Protein AF-A0A1I5HCE2-F1 (afdb_monomer_lite)

pLDDT: mean 78.51, std 24.97, range [27.16, 98.44]

Organism: NCBI:txid1861

Sequence (346 aa):
MGDARHDAARPGGAGPGTAPAAAGDGTPAAAAPGSGRPGAGRHRRRRSHRRLLLPLLTVLLVGGALSFLAAGDRWPFAGEPPSQPSASPRAAPTTPGSPVLAPQPATGTPDERLAATTTAVADALAGDPGGLGPAGEDLLAGLRRVQAAEGPARQLAAVVVGDSVTTAVDAGGLDEQAGRQVLDTLAAVARPERLIDLVAMVEAGPPAIGPAGAELFGELLALDHEVPAGETAVRAGELLREVSTAAAEGRVSEAFRAVAAPTLERLADPAVHEDLQELLAAAEADPGRIGPAAPQVLASLRAAAEQPVWPQGNTARDLLALLRQDGQVTTAFREEAVPVVEALVR

Foldseek 3Di:
DDDDDDDDDDDDDDDDDDDDDDDDDDDDDDDDDDDDDDDDDDDDDDDDDDDDDDDDDDDDDDDDDDDPDDDDDDDDPDDDDDDDDDDDDDDDDDDPPDPLFDDDDPDDALLVLLVNLLVRLVVSCVVPVPSFAQCSVVLSVLSVVLNVDDQLVSLLSLLLSLLVLVVCVVVVRGDPNSSVSSNVSSLSRNADPALVSLLVNLVSPQVSQAQCSVVLNVLSVCLQAPDWLQCQLVSLVVSLVVQVVCCVVRRGPPSSNSRVNVRSVLSNDCVLLVLLVVLLVVCVVCVVQFAQQSVVLNVLSVCLNTGRLNVNLVSLVVNLVQLPDPRSTDPVSSVSVNVSSVSSND

Radius of gyration: 33.51 Å; chains: 1; bounding box: 62×93×111 Å

Structure (mmCIF, N/CA/C/O backbone):
data_AF-A0A1I5HCE2-F1
#
_entry.id   AF-A0A1I5HCE2-F1
#
loop_
_atom_site.group_PDB
_atom_site.id
_atom_site.type_symbol
_atom_site.label_atom_id
_atom_site.label_alt_id
_atom_site.label_comp_id
_atom_site.label_asym_id
_atom_site.label_entity_id
_atom_site.label_seq_id
_atom_site.pdbx_PDB_ins_code
_atom_site.Cartn_x
_atom_site.Cartn_y
_atom_site.Cartn_z
_atom_site.occupancy
_atom_site.B_iso_or_equiv
_atom_site.auth_seq_id
_atom_site.auth_comp_id
_atom_site.auth_asym_id
_atom_site.auth_atom_id
_atom_site.pdbx_PDB_model_num
ATOM 1 N N . MET A 1 1 ? 22.188 -48.162 -42.930 1.00 41.53 1 MET A N 1
ATOM 2 C CA . MET A 1 1 ? 22.435 -48.806 -44.237 1.00 41.53 1 MET A CA 1
ATOM 3 C C . MET A 1 1 ? 21.765 -47.924 -45.278 1.00 41.53 1 MET A C 1
ATOM 5 O O . MET A 1 1 ? 20.549 -47.817 -45.243 1.00 41.53 1 MET A O 1
ATOM 9 N N . GLY A 1 2 ? 22.543 -47.188 -46.071 1.00 34.19 2 GLY A N 1
ATOM 10 C CA . GLY A 1 2 ? 22.017 -46.176 -46.993 1.00 34.19 2 GLY A CA 1
ATOM 11 C C . GLY A 1 2 ? 23.039 -45.081 -47.281 1.00 34.19 2 GLY A C 1
ATOM 12 O O . GLY A 1 2 ? 22.852 -43.947 -46.861 1.00 34.19 2 GLY A O 1
ATOM 13 N N . ASP A 1 3 ? 24.132 -45.461 -47.943 1.00 43.56 3 ASP A N 1
ATOM 14 C CA . ASP A 1 3 ? 24.993 -44.548 -48.697 1.00 43.56 3 ASP A CA 1
ATOM 15 C C . ASP A 1 3 ? 24.275 -44.142 -49.990 1.00 43.56 3 ASP A C 1
ATOM 17 O O . ASP A 1 3 ? 23.779 -45.013 -50.702 1.00 43.56 3 ASP A O 1
ATOM 21 N N . ALA A 1 4 ? 24.300 -42.854 -50.334 1.00 48.28 4 ALA A N 1
ATOM 22 C CA . ALA A 1 4 ? 24.321 -42.400 -51.725 1.00 48.28 4 ALA A CA 1
ATOM 23 C C . ALA A 1 4 ? 24.776 -40.935 -51.797 1.00 48.28 4 ALA A C 1
ATOM 25 O O . ALA A 1 4 ? 24.021 -40.001 -51.535 1.00 48.28 4 ALA A O 1
ATOM 26 N N . ARG A 1 5 ? 26.044 -40.761 -52.172 1.00 50.66 5 ARG A N 1
ATOM 27 C CA . ARG A 1 5 ? 26.625 -39.523 -52.700 1.00 50.66 5 ARG A CA 1
ATOM 28 C C . ARG A 1 5 ? 26.157 -39.324 -54.144 1.00 50.66 5 ARG A C 1
ATOM 30 O O . ARG A 1 5 ? 26.202 -40.290 -54.899 1.00 50.66 5 ARG A O 1
ATOM 37 N N . HIS A 1 6 ? 25.889 -38.088 -54.564 1.00 49.00 6 HIS A N 1
ATOM 38 C CA . HIS A 1 6 ? 26.205 -37.661 -55.930 1.00 49.00 6 HIS A CA 1
ATOM 39 C C . HIS A 1 6 ? 26.503 -36.158 -56.024 1.00 49.00 6 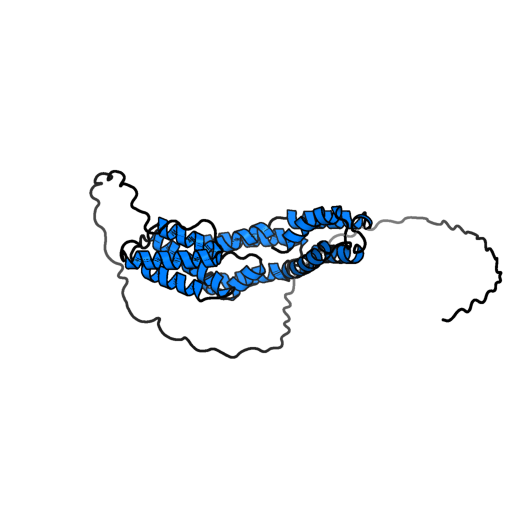HIS A C 1
ATOM 41 O O . HIS A 1 6 ? 25.759 -35.319 -55.525 1.00 49.00 6 HIS A O 1
ATOM 47 N N . ASP A 1 7 ? 27.649 -35.901 -56.653 1.00 46.62 7 ASP A N 1
ATOM 48 C CA . ASP A 1 7 ? 28.277 -34.639 -57.039 1.00 46.62 7 ASP A CA 1
ATOM 49 C C . ASP A 1 7 ? 27.605 -33.951 -58.239 1.00 46.62 7 ASP A C 1
ATOM 51 O O . ASP A 1 7 ? 26.997 -34.621 -59.074 1.00 46.62 7 ASP A O 1
ATOM 55 N N . ALA A 1 8 ? 27.872 -32.637 -58.353 1.00 39.97 8 ALA A N 1
ATOM 56 C CA . ALA A 1 8 ? 28.245 -31.844 -59.552 1.00 39.97 8 ALA A CA 1
ATOM 57 C C . ALA A 1 8 ? 27.547 -30.460 -59.522 1.00 39.97 8 ALA A C 1
ATOM 59 O O . ALA A 1 8 ? 26.326 -30.379 -59.538 1.00 39.97 8 ALA A O 1
ATOM 60 N N . ALA A 1 9 ? 28.250 -29.337 -59.292 1.00 40.81 9 ALA A N 1
ATOM 61 C CA . ALA A 1 9 ? 28.985 -28.514 -60.280 1.00 40.81 9 ALA A CA 1
ATOM 62 C C . ALA A 1 9 ? 28.092 -28.108 -61.483 1.00 40.81 9 ALA A C 1
ATOM 64 O O . ALA A 1 9 ? 27.574 -28.981 -62.162 1.00 40.81 9 ALA A O 1
ATOM 65 N N . ARG A 1 10 ? 27.896 -26.839 -61.890 1.00 40.72 10 ARG A N 1
ATOM 66 C CA . ARG A 1 10 ? 28.833 -25.712 -62.133 1.00 40.72 10 ARG A CA 1
ATOM 67 C C . ARG A 1 10 ? 27.993 -24.469 -62.636 1.00 40.72 10 ARG A C 1
ATOM 69 O O . ARG A 1 10 ? 26.787 -24.494 -62.444 1.00 40.72 10 ARG A O 1
ATOM 76 N N . PRO A 1 11 ? 28.533 -23.399 -63.275 1.00 52.72 11 PRO A N 1
ATOM 77 C CA . PRO A 1 11 ? 28.749 -22.049 -62.719 1.00 52.72 11 PRO A CA 1
ATOM 78 C C . PRO A 1 11 ? 28.030 -20.877 -63.458 1.00 52.72 11 PRO A C 1
ATOM 80 O O . PRO A 1 11 ? 27.455 -21.059 -64.524 1.00 52.72 11 PRO A O 1
ATOM 83 N N . GLY A 1 12 ? 28.258 -19.641 -62.985 1.00 35.62 12 GLY A N 1
ATOM 84 C CA . GLY A 1 12 ? 28.539 -18.491 -63.868 1.00 35.62 12 GLY A CA 1
ATOM 85 C C . GLY A 1 12 ? 27.489 -17.374 -63.938 1.00 35.62 12 GLY A C 1
ATOM 86 O O . GLY A 1 12 ? 26.340 -17.610 -64.284 1.00 35.62 12 GLY A O 1
ATOM 87 N N . GLY A 1 13 ? 27.926 -16.131 -63.695 1.00 37.47 13 GLY A N 1
ATOM 88 C CA . GLY A 1 13 ? 27.146 -14.925 -63.993 1.00 37.47 13 GLY A CA 1
ATOM 89 C C . GLY A 1 13 ? 27.716 -13.654 -63.364 1.00 37.47 13 GLY A C 1
ATOM 90 O O . GLY A 1 13 ? 27.223 -13.201 -62.339 1.00 37.47 13 GLY A O 1
ATOM 91 N N . ALA A 1 14 ? 28.768 -13.098 -63.966 1.00 41.38 14 ALA A N 1
ATOM 92 C CA . ALA A 1 14 ? 29.298 -11.770 -63.663 1.00 41.38 14 ALA A CA 1
ATOM 93 C C . ALA A 1 14 ? 28.494 -10.675 -64.392 1.00 41.38 14 ALA A C 1
ATOM 95 O O . ALA A 1 14 ? 28.033 -10.897 -65.509 1.00 41.38 14 ALA A O 1
ATOM 96 N N . GLY A 1 15 ? 28.409 -9.478 -63.805 1.00 34.47 15 GLY A N 1
ATOM 97 C CA . GLY A 1 15 ? 27.917 -8.275 -64.484 1.00 34.47 15 GLY A CA 1
ATOM 98 C C . GLY A 1 15 ? 27.927 -7.026 -63.587 1.00 34.47 15 GLY A C 1
ATOM 99 O O . GLY A 1 15 ? 27.133 -6.976 -62.652 1.00 34.47 15 GLY A O 1
ATOM 100 N N . PRO A 1 16 ? 28.806 -6.033 -63.836 1.00 55.06 16 PRO A N 1
ATOM 101 C CA . PRO A 1 16 ? 28.908 -4.780 -63.084 1.00 55.06 16 PRO A CA 1
ATOM 102 C C . PRO A 1 16 ? 28.057 -3.657 -63.709 1.00 55.06 16 PRO A C 1
ATOM 104 O O . PRO A 1 16 ? 27.794 -3.669 -64.910 1.00 55.06 16 PRO A O 1
ATOM 107 N N . GLY A 1 17 ? 27.684 -2.648 -62.916 1.00 41.66 17 GLY A N 1
ATOM 108 C CA . GLY A 1 17 ? 26.968 -1.462 -63.398 1.00 41.66 17 GLY A CA 1
ATOM 109 C C . GLY A 1 17 ? 27.267 -0.222 -62.556 1.00 41.66 17 GLY A C 1
ATOM 110 O O . GLY A 1 17 ? 26.788 -0.087 -61.437 1.00 41.66 17 GLY A O 1
ATOM 111 N N . THR A 1 18 ? 28.098 0.651 -63.112 1.00 44.03 18 THR A N 1
ATOM 112 C CA . THR A 1 18 ? 28.518 1.976 -62.635 1.00 44.03 18 THR A CA 1
ATOM 113 C C . THR A 1 18 ? 27.426 3.055 -62.753 1.00 44.03 18 THR A C 1
ATOM 115 O O . THR A 1 18 ? 26.537 2.953 -63.593 1.00 44.03 18 THR A O 1
ATOM 118 N N . ALA A 1 19 ? 27.560 4.102 -61.924 1.00 42.88 19 ALA A N 1
ATOM 119 C CA . ALA A 1 19 ? 26.741 5.323 -61.789 1.00 42.88 19 ALA A CA 1
ATOM 120 C C . ALA A 1 19 ? 26.649 6.213 -63.062 1.00 42.88 19 ALA A C 1
ATOM 122 O O . ALA A 1 19 ? 27.329 5.910 -64.047 1.00 42.88 19 ALA A O 1
ATOM 123 N N . PRO A 1 20 ? 25.865 7.326 -63.071 1.00 53.81 20 PRO A N 1
ATOM 124 C CA . PRO A 1 20 ? 26.379 8.610 -62.550 1.00 53.81 20 PRO A CA 1
ATOM 125 C C . PRO A 1 20 ? 25.337 9.602 -61.956 1.00 53.81 20 PRO A C 1
ATOM 127 O O . PRO A 1 20 ? 24.138 9.351 -61.899 1.00 53.81 20 PRO A O 1
ATOM 130 N N . ALA A 1 21 ? 25.879 10.737 -61.500 1.00 42.84 21 ALA A N 1
ATOM 131 C CA . ALA A 1 21 ? 25.314 11.853 -60.739 1.00 42.84 21 ALA A CA 1
ATOM 132 C C . ALA A 1 21 ? 24.556 12.944 -61.538 1.00 42.84 21 ALA A C 1
ATOM 134 O O . ALA A 1 21 ? 24.787 13.113 -62.731 1.00 42.84 21 ALA A O 1
ATOM 135 N N . ALA A 1 22 ? 23.767 13.757 -60.815 1.00 43.41 22 ALA A N 1
ATOM 136 C CA . ALA A 1 22 ? 23.501 15.200 -61.020 1.00 43.41 22 ALA A CA 1
ATOM 137 C C . ALA A 1 22 ? 22.815 15.720 -59.726 1.00 43.41 22 ALA A C 1
ATOM 139 O O . ALA A 1 22 ? 21.839 15.116 -59.298 1.00 43.41 22 ALA A O 1
ATOM 140 N N . ALA A 1 23 ? 23.346 16.635 -58.903 1.00 39.09 23 ALA A N 1
ATOM 141 C CA . ALA A 1 23 ? 23.728 18.042 -59.104 1.00 39.09 23 ALA A CA 1
ATOM 142 C C . ALA A 1 23 ? 22.551 18.941 -59.537 1.00 39.09 23 ALA A C 1
ATOM 144 O O . ALA A 1 23 ? 22.075 18.838 -60.664 1.00 39.09 23 ALA A O 1
ATOM 145 N N . GLY A 1 24 ? 22.122 19.838 -58.639 1.00 36.50 24 GLY A N 1
ATOM 146 C CA . GLY A 1 24 ? 21.090 20.847 -58.889 1.00 36.50 24 GLY A CA 1
ATOM 147 C C . GLY A 1 24 ? 20.813 21.733 -57.670 1.00 36.50 24 GLY A C 1
ATOM 148 O O . GLY A 1 24 ? 19.793 21.565 -57.010 1.00 36.50 24 GLY A O 1
ATOM 149 N N . ASP A 1 25 ? 21.738 22.652 -57.383 1.00 45.59 25 ASP A N 1
ATOM 150 C CA . ASP A 1 25 ? 21.538 23.824 -56.519 1.00 45.59 25 ASP A CA 1
ATOM 151 C C . ASP A 1 25 ? 20.488 24.784 -57.104 1.00 45.59 25 ASP A C 1
ATOM 153 O O . ASP A 1 25 ? 20.374 24.915 -58.325 1.00 45.59 25 ASP A O 1
ATOM 157 N N . GLY A 1 26 ? 19.790 25.537 -56.243 1.00 36.78 26 GLY A N 1
ATOM 158 C CA . GLY A 1 26 ? 19.004 26.689 -56.695 1.00 36.78 26 GLY A CA 1
ATOM 159 C C . GLY A 1 26 ? 18.026 27.298 -55.688 1.00 36.78 26 GLY A C 1
ATOM 160 O O . GLY A 1 26 ? 16.824 27.301 -55.934 1.00 36.78 26 GLY A O 1
ATOM 161 N N . THR A 1 27 ? 18.518 27.877 -54.591 1.00 43.44 27 THR A N 1
ATOM 162 C CA . THR A 1 27 ? 17.830 28.982 -53.883 1.00 43.44 27 THR A CA 1
ATOM 163 C C . THR A 1 27 ? 17.971 30.264 -54.723 1.00 43.44 27 THR A C 1
ATOM 165 O O . THR A 1 27 ? 19.012 30.428 -55.366 1.00 43.44 27 THR A O 1
ATOM 168 N N . PRO A 1 28 ? 17.003 31.211 -54.720 1.00 53.25 28 PRO A N 1
ATOM 169 C CA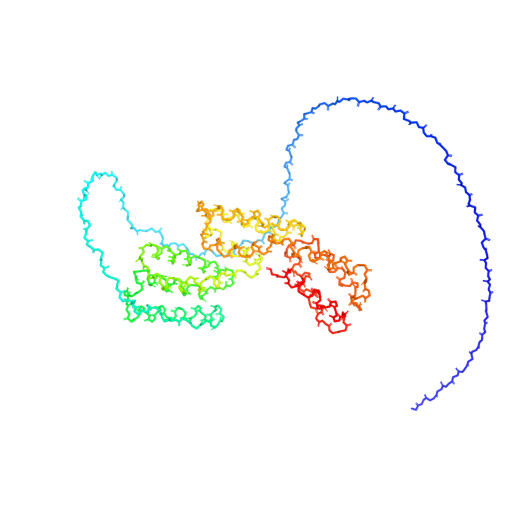 . PRO A 1 28 ? 17.117 32.312 -53.750 1.00 53.25 28 PRO A CA 1
ATOM 170 C C . PRO A 1 28 ? 15.802 33.016 -53.310 1.00 53.25 28 PRO A C 1
ATOM 172 O O . PRO A 1 28 ? 14.758 32.924 -53.945 1.00 53.25 28 PRO A O 1
ATOM 175 N N . ALA A 1 29 ? 15.978 33.836 -52.262 1.00 36.59 29 ALA A N 1
ATOM 176 C CA . ALA A 1 29 ? 15.360 35.149 -51.994 1.00 36.59 29 ALA A CA 1
ATOM 177 C C . ALA A 1 29 ? 13.959 35.269 -51.337 1.00 36.59 29 ALA A C 1
ATOM 179 O O . ALA A 1 29 ? 12.922 35.328 -51.984 1.00 36.59 29 ALA A O 1
ATOM 180 N N . ALA A 1 30 ? 14.001 35.438 -50.009 1.00 42.78 30 ALA A N 1
ATOM 181 C CA . ALA A 1 30 ? 13.528 36.594 -49.227 1.00 42.78 30 ALA A CA 1
ATOM 182 C C . ALA A 1 30 ? 12.327 37.447 -49.708 1.00 42.78 30 ALA A C 1
ATOM 184 O O . ALA A 1 30 ? 12.435 38.199 -50.672 1.00 42.78 30 ALA A O 1
ATOM 185 N N . ALA A 1 31 ? 11.288 37.508 -48.860 1.00 36.06 31 ALA A N 1
ATOM 186 C CA . ALA A 1 31 ? 10.536 38.731 -48.547 1.00 36.06 31 ALA A CA 1
ATOM 187 C C . ALA A 1 31 ? 9.782 38.586 -47.203 1.00 36.06 31 ALA A C 1
ATOM 189 O O . ALA A 1 31 ? 8.899 37.747 -47.054 1.00 36.06 31 ALA A O 1
ATOM 190 N N . ALA A 1 32 ? 10.129 39.425 -46.229 1.00 43.03 32 ALA A N 1
ATOM 191 C CA . ALA A 1 32 ? 9.254 39.867 -45.131 1.00 43.03 32 ALA A CA 1
ATOM 192 C C . ALA A 1 32 ? 8.820 41.323 -45.453 1.00 43.03 32 ALA A C 1
ATOM 194 O O . ALA A 1 32 ? 9.362 41.865 -46.422 1.00 43.03 32 ALA A O 1
ATOM 195 N N . PRO A 1 33 ? 7.966 42.041 -44.684 1.00 51.12 33 PRO A N 1
ATOM 196 C CA . PRO A 1 33 ? 7.237 41.700 -43.453 1.00 51.12 33 PRO A CA 1
ATOM 197 C C . PRO A 1 33 ? 5.743 42.133 -43.475 1.00 51.12 33 PRO A C 1
ATOM 199 O O . PRO A 1 33 ? 5.289 42.832 -44.376 1.00 51.12 33 PRO A O 1
ATOM 202 N N . GLY A 1 34 ? 4.964 41.778 -42.445 1.00 34.09 34 GLY A N 1
ATOM 203 C CA . GLY A 1 34 ? 3.576 42.240 -42.308 1.00 34.09 34 GLY A CA 1
ATOM 204 C C . GLY A 1 34 ? 3.069 42.215 -40.869 1.00 34.09 34 GLY A C 1
ATOM 205 O O . GLY A 1 34 ? 2.654 41.183 -40.359 1.00 34.09 34 GLY A O 1
ATOM 206 N N . SER A 1 35 ? 3.107 43.379 -40.226 1.00 39.75 35 SER A N 1
ATOM 207 C CA . SER A 1 35 ? 2.500 43.701 -38.934 1.00 39.75 35 SER A CA 1
ATOM 208 C C . SER A 1 35 ? 0.965 43.643 -38.968 1.00 39.75 35 SER A C 1
ATOM 210 O O . SER A 1 35 ? 0.357 44.239 -39.855 1.00 39.75 35 SER A O 1
ATOM 212 N N . GLY A 1 36 ? 0.332 43.054 -37.947 1.00 33.34 36 GLY A N 1
ATOM 213 C CA . GLY A 1 36 ? -1.119 43.111 -37.740 1.00 33.34 36 GLY A CA 1
ATOM 214 C C . GLY A 1 36 ? -1.496 42.827 -36.285 1.00 33.34 36 GLY A C 1
ATOM 215 O O . GLY A 1 36 ? -1.154 41.788 -35.740 1.00 33.34 36 GLY A O 1
ATOM 216 N N . ARG A 1 37 ? -2.137 43.807 -35.652 1.00 37.56 37 ARG A N 1
ATOM 217 C CA . ARG A 1 37 ? -2.393 43.973 -34.209 1.00 37.56 37 ARG A CA 1
ATOM 218 C C . ARG A 1 37 ? -3.757 43.334 -33.798 1.00 37.56 37 ARG A C 1
ATOM 220 O O . ARG A 1 37 ? -4.318 42.591 -34.594 1.00 37.56 37 ARG A O 1
ATOM 227 N N . PRO A 1 38 ? -4.291 43.546 -32.574 1.00 51.38 38 PRO A N 1
ATOM 228 C CA . PRO A 1 38 ? -4.849 42.514 -31.697 1.00 51.38 38 PRO A CA 1
ATOM 229 C C . PRO A 1 38 ? -6.384 42.368 -31.774 1.00 51.38 38 PRO A C 1
ATOM 231 O O . PRO A 1 38 ? -7.097 43.295 -32.151 1.00 51.38 38 PRO A O 1
ATOM 234 N N . GLY A 1 39 ? -6.912 41.224 -31.329 1.00 35.59 39 GLY A N 1
ATOM 235 C CA . GLY A 1 39 ? -8.353 40.965 -31.280 1.00 35.59 39 GLY A CA 1
ATOM 236 C C . GLY A 1 39 ? -8.780 40.314 -29.971 1.00 35.59 39 GLY A C 1
ATOM 237 O O . GLY A 1 39 ? -8.484 39.153 -29.714 1.00 35.59 39 GLY A O 1
ATOM 238 N N . ALA A 1 40 ? -9.479 41.088 -29.147 1.00 37.03 40 ALA A N 1
ATOM 239 C CA . ALA A 1 40 ? -10.144 40.650 -27.933 1.00 37.03 40 ALA A CA 1
ATOM 240 C C . ALA A 1 40 ? -11.375 39.773 -28.229 1.00 37.03 40 ALA A C 1
ATOM 242 O O . ALA A 1 40 ? -12.062 39.989 -29.225 1.00 37.03 40 ALA A O 1
ATOM 243 N N . GLY A 1 41 ? -11.754 38.916 -27.274 1.00 32.44 41 GLY A N 1
ATOM 244 C CA . GLY A 1 41 ? -13.174 38.702 -26.986 1.00 32.44 41 GLY A CA 1
ATOM 245 C C . GLY A 1 41 ? -13.684 37.265 -26.871 1.00 32.44 41 GLY A C 1
ATOM 246 O O . GLY A 1 41 ? -13.931 36.601 -27.865 1.00 32.44 41 GLY A O 1
ATOM 247 N N . ARG A 1 42 ? -14.080 36.948 -25.629 1.00 34.59 42 ARG A N 1
ATOM 248 C CA . ARG A 1 42 ? -15.375 36.351 -25.237 1.00 34.59 42 ARG A CA 1
ATOM 249 C C . ARG A 1 42 ? -15.622 34.846 -25.453 1.00 34.59 42 ARG A C 1
ATOM 251 O O . ARG A 1 42 ? -15.913 34.391 -26.543 1.00 34.59 42 ARG A O 1
ATOM 258 N N . HIS A 1 43 ? -15.774 34.195 -24.293 1.00 35.91 43 HIS A N 1
ATOM 259 C CA . HIS A 1 43 ? -16.942 33.422 -23.835 1.00 35.91 43 HIS A CA 1
ATOM 260 C C . HIS A 1 43 ? -17.508 32.245 -24.650 1.00 35.91 43 HIS A C 1
ATOM 262 O O . HIS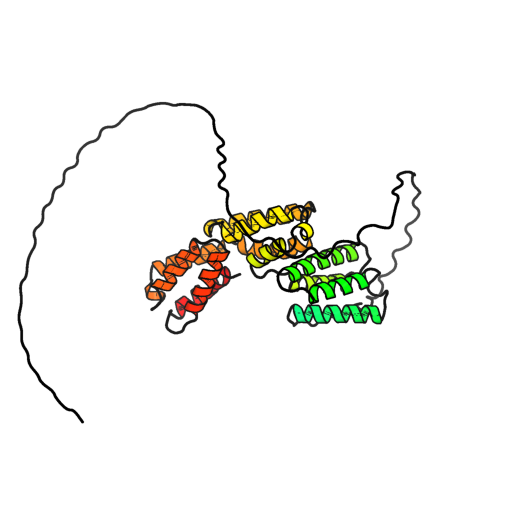 A 1 43 ? -17.797 32.347 -25.834 1.00 35.91 43 HIS A O 1
ATOM 268 N N . ARG A 1 44 ? -17.972 31.264 -23.847 1.00 35.44 44 ARG A N 1
ATOM 269 C CA . ARG A 1 44 ? -18.850 30.107 -24.133 1.00 35.44 44 ARG A CA 1
ATOM 270 C C . ARG A 1 44 ? -18.080 28.897 -24.684 1.00 35.44 44 ARG A C 1
ATOM 272 O O . ARG A 1 44 ? -17.281 29.034 -25.582 1.00 35.44 44 ARG A O 1
ATOM 279 N N . ARG A 1 45 ? -18.309 27.666 -24.225 1.00 38.78 45 ARG A N 1
ATOM 280 C CA . ARG A 1 45 ? -19.534 27.088 -23.658 1.00 38.78 45 ARG A CA 1
ATOM 281 C C . ARG A 1 45 ? -19.190 25.736 -23.028 1.00 38.78 45 ARG A C 1
ATOM 283 O O . ARG A 1 45 ? -18.510 24.931 -23.652 1.00 38.78 45 ARG A O 1
ATOM 290 N N . ARG A 1 46 ? -19.787 25.463 -21.864 1.00 42.56 46 ARG A N 1
ATOM 291 C CA . ARG A 1 46 ? -20.146 24.108 -21.427 1.00 42.56 46 ARG A CA 1
ATOM 292 C C . ARG A 1 46 ? -20.723 23.315 -22.604 1.00 42.56 46 ARG A C 1
ATOM 294 O O . ARG A 1 46 ? -21.689 23.778 -23.219 1.00 42.56 46 ARG A O 1
ATOM 301 N N . ARG A 1 47 ? -20.217 22.105 -22.828 1.00 39.28 47 ARG A N 1
ATOM 302 C CA . ARG A 1 47 ? -20.972 21.007 -23.442 1.00 39.28 47 ARG A CA 1
ATOM 303 C C . ARG A 1 47 ? -20.617 19.687 -22.769 1.00 39.28 47 ARG A C 1
ATOM 305 O O . ARG A 1 47 ? -19.670 19.009 -23.127 1.00 39.28 47 ARG A O 1
ATOM 312 N N . SER A 1 48 ? -21.456 19.361 -21.798 1.00 43.38 48 SER A N 1
ATOM 313 C CA . SER A 1 48 ? -21.815 18.013 -21.381 1.00 43.38 48 SER A CA 1
ATOM 314 C C . SER A 1 48 ? -22.453 17.233 -22.538 1.00 43.38 48 SER A C 1
ATOM 316 O O . SER A 1 48 ? -23.442 17.713 -23.088 1.00 43.38 48 SER A O 1
ATOM 318 N N . HIS A 1 49 ? -21.956 16.033 -22.836 1.00 33.06 49 HIS A N 1
ATOM 319 C CA . HIS A 1 49 ? -22.680 14.913 -23.462 1.00 33.06 49 HIS A CA 1
ATOM 320 C C . HIS A 1 49 ? -21.891 13.644 -23.088 1.00 33.06 49 HIS A C 1
ATOM 322 O O . HIS A 1 49 ? -20.811 13.435 -23.616 1.00 33.06 49 HIS A O 1
ATOM 328 N N . ARG A 1 50 ? -22.231 12.891 -22.036 1.00 35.72 50 ARG A N 1
ATOM 329 C CA . ARG A 1 50 ? -23.344 11.923 -21.927 1.00 35.72 50 ARG A CA 1
ATOM 330 C C . ARG A 1 50 ? -23.471 10.979 -23.137 1.00 35.72 50 ARG A C 1
ATOM 332 O O . ARG A 1 50 ? -24.126 11.321 -24.118 1.00 35.72 50 ARG A O 1
ATOM 339 N N . ARG A 1 51 ? -22.914 9.776 -22.969 1.00 44.12 51 ARG A N 1
ATOM 340 C CA . ARG A 1 51 ? -23.365 8.443 -23.433 1.00 44.12 51 ARG A CA 1
ATOM 341 C C . ARG A 1 51 ? -22.932 7.502 -22.278 1.00 44.12 51 ARG A C 1
ATOM 343 O O . ARG A 1 51 ? -21.751 7.537 -21.976 1.00 44.12 51 ARG A O 1
ATOM 350 N N . LEU A 1 52 ? -23.733 6.841 -21.421 1.00 39.88 52 LEU A N 1
ATOM 351 C CA . LEU A 1 52 ? -24.981 6.051 -21.547 1.00 39.88 52 LEU A CA 1
ATOM 352 C C . LEU A 1 52 ? -24.887 5.107 -22.754 1.00 39.88 52 LEU A C 1
ATOM 354 O O . LEU A 1 52 ? -24.828 5.608 -23.869 1.00 39.88 52 LEU A O 1
ATOM 358 N N . LEU A 1 53 ? -24.855 3.774 -22.656 1.00 39.09 53 LEU A N 1
ATOM 359 C CA . LEU A 1 53 ? -25.168 2.757 -21.631 1.00 39.09 53 LEU A CA 1
ATOM 360 C C . LEU A 1 53 ? -24.292 1.506 -21.937 1.00 39.09 53 LEU A C 1
ATOM 362 O O . LEU A 1 53 ? -23.729 1.453 -23.026 1.00 39.09 53 LEU A O 1
ATOM 366 N N . LEU A 1 54 ? -24.129 0.467 -21.103 1.00 38.56 54 LEU A N 1
ATOM 367 C CA . LEU A 1 54 ? -25.094 -0.579 -20.673 1.00 38.56 54 LEU A CA 1
ATOM 368 C C . LEU A 1 54 ? -24.250 -1.665 -19.899 1.00 38.56 54 LEU A C 1
ATOM 370 O O . LEU A 1 54 ? -23.027 -1.576 -19.935 1.00 38.56 54 LEU A O 1
ATOM 374 N N . PRO A 1 55 ? -24.812 -2.717 -19.269 1.00 48.41 55 PRO A N 1
ATOM 375 C CA . PRO A 1 55 ? -25.223 -2.808 -17.864 1.00 48.41 55 PRO A CA 1
ATOM 376 C C . PRO A 1 55 ? -24.662 -4.086 -17.163 1.00 48.41 55 PRO A C 1
ATOM 378 O O . PRO A 1 55 ? -23.847 -4.803 -17.730 1.00 48.41 55 PRO A O 1
ATOM 381 N N . LEU A 1 56 ? -25.250 -4.442 -16.007 1.00 34.25 56 LEU A N 1
ATOM 382 C CA . LEU A 1 56 ? -25.461 -5.829 -15.532 1.00 34.25 56 LEU A CA 1
ATOM 383 C C . LEU A 1 56 ? -24.426 -6.405 -14.542 1.00 34.25 56 LEU A C 1
ATOM 385 O O . LEU A 1 56 ? -23.610 -7.234 -14.912 1.00 34.25 56 LEU A O 1
ATOM 389 N N . LEU A 1 57 ? -24.578 -6.085 -13.249 1.00 35.34 57 LEU A N 1
ATOM 390 C CA . LEU A 1 57 ? -24.782 -7.129 -12.230 1.00 35.34 57 LEU A CA 1
ATOM 391 C C . LEU A 1 57 ? -25.322 -6.531 -10.921 1.00 35.34 57 LEU A C 1
ATOM 393 O O . LEU A 1 57 ? -24.618 -5.918 -10.128 1.00 35.34 57 LEU A O 1
ATOM 397 N N . THR A 1 58 ? -26.619 -6.713 -10.711 1.00 37.06 58 THR A N 1
ATOM 398 C CA . THR A 1 58 ? -27.290 -6.555 -9.421 1.00 37.06 58 THR A CA 1
ATOM 399 C C . THR A 1 58 ? -27.973 -7.888 -9.170 1.00 37.06 58 THR A C 1
ATOM 401 O O . THR A 1 58 ? -28.734 -8.301 -10.041 1.00 37.06 58 THR A O 1
ATOM 404 N N . VAL A 1 59 ? -27.668 -8.558 -8.051 1.00 38.75 59 VAL A N 1
ATOM 405 C CA . VAL A 1 59 ? -28.551 -9.405 -7.213 1.00 38.75 59 VAL A CA 1
ATOM 406 C C . VAL A 1 59 ? -27.686 -10.194 -6.206 1.00 38.75 59 VAL A C 1
ATOM 408 O O . VAL A 1 59 ? -26.666 -10.753 -6.592 1.00 38.75 59 VAL A O 1
ATOM 411 N N . LEU A 1 60 ? -28.192 -10.273 -4.959 1.00 35.22 60 LEU A N 1
ATOM 412 C CA . LEU A 1 60 ? -27.729 -10.992 -3.747 1.00 35.22 60 LEU A CA 1
ATOM 413 C C . LEU A 1 60 ? -26.600 -10.279 -2.970 1.00 35.22 60 LEU A C 1
ATOM 415 O O . LEU A 1 60 ? -25.496 -10.165 -3.466 1.00 35.22 60 LEU A O 1
ATOM 419 N N . LEU A 1 61 ? -26.785 -9.758 -1.750 1.00 34.31 61 LEU A N 1
ATOM 420 C CA . LEU A 1 61 ? -27.623 -10.237 -0.647 1.00 34.31 61 LEU A CA 1
ATOM 421 C C . LEU A 1 61 ? -28.131 -9.084 0.235 1.00 34.31 61 LEU A C 1
ATOM 423 O O . LEU A 1 61 ? -27.385 -8.409 0.936 1.00 34.31 61 LEU A O 1
ATOM 427 N N . VAL A 1 62 ? -29.456 -8.947 0.243 1.00 33.59 62 VAL A N 1
ATOM 428 C CA . VAL A 1 62 ? -30.235 -8.499 1.397 1.00 33.59 62 VAL A CA 1
ATOM 429 C C . VAL A 1 62 ? -30.142 -9.606 2.447 1.00 33.59 62 VAL A C 1
ATOM 431 O O . VAL A 1 62 ? -30.586 -10.724 2.194 1.00 33.59 62 VAL A O 1
ATOM 434 N N . GLY A 1 63 ? -29.567 -9.304 3.607 1.00 27.52 63 GLY A N 1
ATOM 435 C CA . GLY A 1 63 ? -29.471 -10.250 4.718 1.00 27.52 63 GLY A CA 1
ATOM 436 C C . GLY A 1 63 ? -28.643 -9.701 5.873 1.00 27.52 63 GLY A C 1
ATOM 437 O O . GLY A 1 63 ? -27.548 -10.184 6.117 1.00 27.52 63 GLY A O 1
ATOM 438 N N . GLY A 1 64 ? -29.145 -8.671 6.559 1.00 27.16 64 GLY A N 1
ATOM 439 C CA . GLY A 1 64 ? -28.465 -8.116 7.735 1.00 27.16 64 GLY A CA 1
ATOM 440 C C . GLY A 1 64 ? -29.009 -6.773 8.208 1.00 27.16 64 GLY A C 1
ATOM 441 O O . GLY A 1 64 ? -28.242 -5.868 8.508 1.00 27.16 64 GLY A O 1
ATOM 442 N N . ALA A 1 65 ? -30.331 -6.612 8.220 1.00 33.16 65 ALA A N 1
ATOM 443 C CA . ALA A 1 65 ? -30.971 -5.531 8.956 1.00 33.16 65 ALA A CA 1
ATOM 444 C C . ALA A 1 65 ? -31.123 -5.930 10.437 1.00 33.16 65 ALA A C 1
ATOM 446 O O . ALA A 1 65 ? -31.291 -7.109 10.739 1.00 33.16 65 ALA A O 1
ATOM 447 N N . LEU A 1 66 ? -31.183 -4.911 11.300 1.00 35.69 66 LEU A N 1
ATOM 448 C CA . LEU A 1 66 ? -31.578 -4.910 12.718 1.00 35.69 66 LEU A CA 1
ATOM 449 C C . LEU A 1 66 ? -30.516 -5.293 13.759 1.00 35.69 66 LEU A C 1
ATOM 451 O O . LEU A 1 66 ? -30.365 -6.464 14.085 1.00 35.69 66 LEU A O 1
ATOM 455 N N . SER A 1 67 ? -29.908 -4.270 14.384 1.00 33.91 67 SER A N 1
ATOM 456 C CA . SER A 1 67 ? -29.748 -4.149 15.857 1.00 33.91 67 SER A CA 1
ATOM 457 C C . SER A 1 67 ? -29.173 -2.786 16.304 1.00 33.91 67 SER A C 1
ATOM 459 O O . SER A 1 67 ? -28.376 -2.724 17.230 1.00 33.91 67 SER A O 1
ATOM 461 N N . PHE A 1 68 ? -29.572 -1.664 15.692 1.00 39.94 68 PHE A N 1
ATOM 462 C CA . PHE A 1 68 ? -29.235 -0.332 16.226 1.00 39.94 68 PHE A CA 1
ATOM 463 C C . PHE A 1 68 ? -30.504 0.485 16.453 1.00 39.94 68 PHE A C 1
ATOM 465 O O . PHE A 1 68 ? -30.914 1.257 15.594 1.00 39.94 68 PHE A O 1
ATOM 472 N N . LEU A 1 69 ? -31.162 0.233 17.589 1.00 41.22 69 LEU A N 1
ATOM 473 C CA . LEU A 1 69 ? -32.104 1.136 18.265 1.00 41.22 69 LEU A CA 1
ATOM 474 C C . LEU A 1 69 ? -32.603 0.473 19.559 1.00 41.22 69 LEU A C 1
ATOM 476 O O . LEU A 1 69 ? -33.530 -0.331 19.509 1.00 41.22 69 LEU A O 1
ATOM 480 N N . ALA A 1 70 ? -31.996 0.813 20.701 1.00 32.28 70 ALA A N 1
ATOM 481 C CA . ALA A 1 70 ? -32.686 1.086 21.971 1.00 32.28 70 ALA A CA 1
ATOM 482 C C . ALA A 1 70 ? -31.680 1.322 23.114 1.00 32.28 70 ALA A C 1
ATOM 484 O O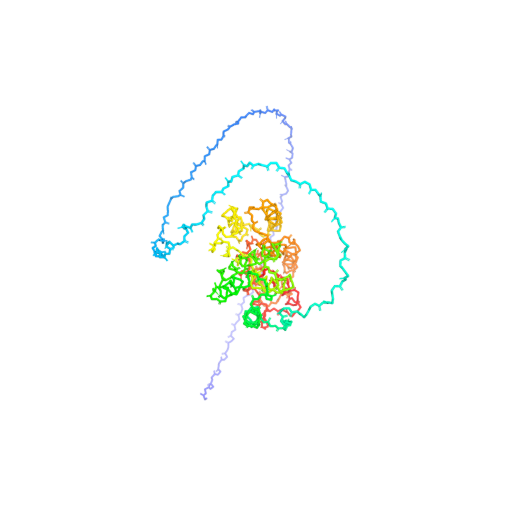 . ALA A 1 70 ? -30.758 0.536 23.289 1.00 32.28 70 ALA A O 1
ATOM 485 N N . ALA A 1 71 ? -31.972 2.351 23.921 1.00 36.50 71 ALA A N 1
ATOM 486 C CA . ALA A 1 71 ? -31.288 2.857 25.123 1.00 36.50 71 ALA A CA 1
ATOM 487 C C . ALA A 1 71 ? -30.109 3.810 24.843 1.00 36.50 71 ALA A C 1
ATOM 489 O O . ALA A 1 71 ? -29.134 3.430 24.217 1.00 36.50 71 ALA A O 1
ATOM 490 N N . GLY A 1 72 ? -30.094 5.071 25.272 1.00 30.44 72 GLY A N 1
ATOM 491 C CA . GLY A 1 72 ? -31.017 5.899 26.052 1.00 30.44 72 GLY A CA 1
ATOM 492 C C . GLY A 1 72 ? -30.435 7.323 26.034 1.00 30.44 72 GLY A C 1
ATOM 493 O O . GLY A 1 72 ? -29.227 7.503 26.104 1.00 30.44 72 GLY A O 1
ATOM 494 N N . ASP A 1 73 ? -31.213 8.311 25.615 1.00 29.56 73 ASP A N 1
ATOM 495 C CA . ASP A 1 73 ? -31.919 9.254 26.488 1.00 29.56 73 ASP A CA 1
ATOM 496 C C . ASP A 1 73 ? -31.036 10.324 27.171 1.00 29.56 73 ASP A C 1
ATOM 498 O O . ASP A 1 73 ? -30.275 10.057 28.093 1.00 29.56 73 ASP A O 1
ATOM 502 N N . ARG A 1 74 ? -31.322 11.574 26.771 1.00 33.66 74 ARG A N 1
ATOM 503 C CA . ARG A 1 74 ? -31.233 12.833 27.537 1.00 33.66 74 ARG A CA 1
ATOM 504 C C . ARG A 1 74 ? -29.855 13.465 27.748 1.00 33.66 74 ARG A C 1
ATOM 506 O O . ARG A 1 74 ? -29.163 13.214 28.723 1.00 33.66 74 ARG A O 1
ATOM 513 N N . TRP A 1 75 ? -29.586 14.465 26.910 1.00 35.25 75 TRP A N 1
ATOM 514 C CA . TRP A 1 75 ? -28.764 15.623 27.263 1.00 35.25 75 TRP A CA 1
ATOM 515 C C . TRP A 1 75 ? -29.621 16.679 27.981 1.00 35.25 75 TRP A C 1
ATOM 517 O O . TRP A 1 75 ? -30.527 17.234 27.353 1.00 35.25 75 TRP A O 1
ATOM 527 N N . PRO A 1 76 ? -29.341 17.017 29.251 1.00 41.22 76 PRO A N 1
ATOM 528 C CA . PRO A 1 76 ? -29.770 18.274 29.836 1.00 41.22 76 PRO A CA 1
ATOM 529 C C . PRO A 1 76 ? -28.582 19.248 29.905 1.00 41.22 76 PRO A C 1
ATOM 531 O O . PRO A 1 76 ? -27.654 19.073 30.689 1.00 41.22 76 PRO A O 1
ATOM 534 N N . PHE A 1 77 ? -28.632 20.310 29.101 1.00 38.22 77 PHE A N 1
ATOM 535 C CA . PHE A 1 77 ? -27.871 21.532 29.359 1.00 38.22 77 PHE A CA 1
ATOM 536 C C . PHE A 1 77 ? -28.619 22.350 30.419 1.00 38.22 77 PHE A C 1
ATOM 538 O O . PHE A 1 77 ? -29.661 22.921 30.105 1.00 38.22 77 PHE A O 1
ATOM 545 N N . ALA A 1 78 ? -28.099 22.399 31.649 1.00 34.31 78 ALA A N 1
ATOM 546 C CA . ALA A 1 78 ? -28.245 23.517 32.594 1.00 34.31 78 ALA A CA 1
ATOM 547 C C . ALA A 1 78 ? -27.476 23.231 33.899 1.00 34.31 78 ALA A C 1
ATOM 549 O O . ALA A 1 78 ? -27.740 22.221 34.547 1.00 34.31 78 ALA A O 1
ATOM 550 N N . GLY A 1 79 ? -26.610 24.159 34.326 1.00 29.56 79 GLY A N 1
ATOM 551 C CA . GLY A 1 79 ? -26.166 24.253 35.723 1.00 29.56 79 GLY A CA 1
ATOM 552 C C . GLY A 1 79 ? -24.682 24.567 35.927 1.00 29.56 79 GLY A C 1
ATOM 553 O O . GLY A 1 79 ? -23.824 23.756 35.619 1.00 29.56 79 GLY A O 1
ATOM 554 N N . GLU A 1 80 ? -24.431 25.754 36.470 1.00 31.11 80 GLU A N 1
ATOM 555 C CA . GLU A 1 80 ? -23.171 26.379 36.911 1.00 31.11 80 GLU A CA 1
ATOM 556 C C . GLU A 1 80 ? -22.339 25.589 37.969 1.00 31.11 80 GLU A C 1
ATOM 558 O O . GLU A 1 80 ? -22.779 24.544 38.448 1.00 31.11 80 GLU A O 1
ATOM 563 N N . PRO A 1 81 ? -21.111 26.053 38.312 1.00 53.09 81 PRO A N 1
ATOM 564 C CA . PRO A 1 81 ? -19.942 25.226 38.627 1.00 53.09 81 PRO A CA 1
ATOM 565 C C . PRO A 1 81 ? -19.799 24.881 40.117 1.00 53.09 81 PRO A C 1
ATOM 567 O O . PRO A 1 81 ? -20.439 25.497 40.972 1.00 53.09 81 PRO A O 1
ATOM 570 N N . PRO A 1 82 ? -18.822 24.016 40.451 1.00 39.19 82 PRO A N 1
ATOM 571 C CA . PRO A 1 82 ? -18.101 24.212 41.702 1.00 39.19 82 PRO A CA 1
ATOM 572 C C . PRO A 1 82 ? -16.568 24.128 41.571 1.00 39.19 82 PRO A C 1
ATOM 574 O O . PRO A 1 82 ? -15.998 23.177 41.049 1.00 39.19 82 PRO A O 1
ATOM 577 N N . SER A 1 83 ? -15.930 25.167 42.111 1.00 32.56 83 SER A N 1
ATOM 578 C CA . SER A 1 83 ? -14.864 25.118 43.120 1.00 32.56 83 SER A CA 1
ATOM 579 C C . SER A 1 83 ? -13.760 24.056 43.006 1.00 32.56 83 SER A C 1
ATOM 581 O O . SER A 1 83 ? -13.959 22.881 43.301 1.00 32.56 83 SER A O 1
ATOM 583 N N . GLN A 1 84 ? -12.533 24.537 42.762 1.00 44.19 84 GLN A N 1
ATOM 584 C CA . GLN A 1 84 ? -11.298 23.860 43.175 1.00 44.19 84 GLN A CA 1
ATOM 585 C C . GLN A 1 84 ? -11.331 23.535 44.677 1.00 44.19 84 GLN A C 1
ATOM 587 O O . GLN A 1 84 ? -11.783 24.359 45.480 1.00 44.19 84 GLN A O 1
ATOM 592 N N . PRO A 1 85 ? -10.744 22.395 45.071 1.00 43.06 85 PRO A N 1
ATOM 593 C CA . PRO A 1 85 ? -9.609 22.517 45.978 1.00 43.06 85 PRO A CA 1
ATOM 594 C C . PRO A 1 85 ? -8.455 21.543 45.693 1.00 43.06 85 PRO A C 1
ATOM 596 O O . PRO A 1 85 ? -8.641 20.384 45.343 1.00 43.06 85 PRO A O 1
ATOM 599 N N . SER A 1 86 ? -7.262 22.063 45.980 1.00 36.78 86 SER A N 1
ATOM 600 C CA . SER A 1 86 ? -6.096 21.367 46.530 1.00 36.78 86 SER A CA 1
ATOM 601 C C . SER A 1 86 ? -5.499 20.191 45.757 1.00 36.78 86 SER A C 1
ATOM 603 O O . SER A 1 86 ? -5.914 19.041 45.865 1.00 36.78 86 SER A O 1
ATOM 605 N N . ALA A 1 87 ? -4.368 20.491 45.115 1.00 40.94 87 ALA A N 1
ATOM 606 C CA . ALA A 1 87 ? -3.345 19.520 44.771 1.00 40.94 87 ALA A CA 1
ATOM 607 C C . ALA A 1 87 ? -2.871 18.766 46.030 1.00 40.94 87 ALA A C 1
ATOM 609 O O . ALA A 1 87 ? -2.252 19.346 46.925 1.00 40.94 87 ALA A O 1
ATOM 610 N N . SER A 1 88 ? -3.155 17.467 46.087 1.00 36.66 88 SER A N 1
ATOM 611 C CA . SER A 1 88 ? -2.457 16.518 46.955 1.00 36.66 88 SER A CA 1
ATOM 612 C C . SER A 1 88 ? -1.239 15.925 46.230 1.00 36.66 88 SER A C 1
ATOM 614 O O . SER A 1 88 ? -1.171 15.966 45.000 1.00 36.66 88 SER A O 1
ATOM 616 N N . PRO A 1 89 ? -0.232 15.443 46.979 1.00 44.12 89 PRO A N 1
ATOM 617 C CA . PRO A 1 89 ? 1.117 15.252 46.474 1.00 44.12 89 PRO A CA 1
ATOM 618 C C . PRO A 1 89 ? 1.194 14.123 45.449 1.00 44.12 89 PRO A C 1
ATOM 620 O O . PRO A 1 89 ? 0.609 13.057 45.625 1.00 44.12 89 PRO A O 1
ATOM 623 N N . ARG A 1 90 ? 1.995 14.373 44.413 1.00 41.22 90 ARG A N 1
ATOM 624 C CA . ARG A 1 90 ? 2.470 13.412 43.417 1.00 41.22 90 ARG A CA 1
ATOM 625 C C . ARG A 1 90 ? 2.931 12.126 44.109 1.00 41.22 90 ARG A C 1
ATOM 627 O O . ARG A 1 90 ? 3.941 12.132 44.813 1.00 41.22 90 ARG A O 1
ATOM 634 N N . ALA A 1 91 ? 2.180 11.046 43.904 1.00 40.34 91 ALA A N 1
ATOM 635 C CA . ALA A 1 91 ? 2.602 9.708 44.280 1.00 40.34 91 ALA A CA 1
ATOM 636 C C . ALA A 1 91 ? 3.946 9.392 43.603 1.00 40.34 91 ALA A C 1
ATOM 638 O O . ALA A 1 91 ? 4.181 9.747 42.444 1.00 40.34 91 ALA A O 1
ATOM 639 N N . ALA A 1 92 ? 4.839 8.778 44.376 1.00 47.25 92 ALA A N 1
ATOM 640 C CA . ALA A 1 92 ? 6.129 8.278 43.925 1.00 47.25 92 ALA A CA 1
ATOM 641 C C . ALA A 1 92 ? 5.954 7.297 42.747 1.00 47.25 92 ALA A C 1
ATOM 643 O O . ALA A 1 92 ? 4.903 6.662 42.652 1.00 47.25 92 ALA A O 1
ATOM 644 N N . PRO A 1 93 ? 6.957 7.158 41.859 1.00 46.34 93 PRO A N 1
ATOM 645 C CA . PRO A 1 93 ? 6.864 6.268 40.709 1.00 46.34 93 PRO A CA 1
ATOM 646 C C . PRO A 1 93 ? 6.610 4.837 41.184 1.00 46.34 93 PRO A C 1
ATOM 648 O O . PRO A 1 93 ? 7.433 4.240 41.882 1.00 46.34 93 PRO A O 1
ATOM 651 N N . THR A 1 94 ? 5.445 4.308 40.825 1.00 42.78 94 THR A N 1
ATOM 652 C CA . THR A 1 94 ? 5.109 2.899 40.967 1.00 42.78 94 THR A CA 1
ATOM 653 C C . THR A 1 94 ? 6.098 2.084 40.145 1.00 42.78 94 THR A C 1
ATOM 655 O O . THR A 1 94 ? 6.405 2.407 38.997 1.00 42.78 94 THR A O 1
ATOM 658 N N . THR A 1 95 ? 6.617 1.030 40.765 1.00 39.44 95 THR A N 1
ATOM 659 C CA . THR A 1 95 ? 7.319 -0.072 40.108 1.00 39.44 95 THR A CA 1
ATOM 660 C C . THR A 1 95 ? 6.580 -0.447 38.816 1.00 39.44 95 THR A C 1
ATOM 662 O O . THR A 1 95 ? 5.354 -0.558 38.874 1.00 39.44 95 THR A O 1
ATOM 665 N N . PRO A 1 96 ? 7.262 -0.620 37.666 1.00 45.94 96 PRO A N 1
ATOM 666 C CA . PRO A 1 96 ? 6.589 -1.035 36.441 1.00 45.94 96 PRO A CA 1
ATOM 667 C C . PRO A 1 96 ? 5.850 -2.345 36.720 1.00 45.94 96 PRO A C 1
ATOM 669 O O . PRO A 1 96 ? 6.463 -3.329 37.141 1.00 45.94 96 PRO A O 1
ATOM 672 N N . GLY A 1 97 ? 4.524 -2.309 36.575 1.00 50.50 97 GLY A N 1
ATOM 673 C CA . GLY A 1 97 ? 3.688 -3.494 36.686 1.00 50.50 97 GLY A CA 1
ATOM 674 C C . GLY A 1 97 ? 4.139 -4.537 35.670 1.00 50.50 97 GLY A C 1
ATOM 675 O O . GLY A 1 97 ? 4.689 -4.195 34.621 1.00 50.50 97 GLY A O 1
ATOM 676 N N . SER A 1 98 ? 3.944 -5.813 35.996 1.00 59.34 98 SER A N 1
ATOM 677 C CA . SER A 1 98 ? 4.130 -6.889 35.024 1.00 59.34 98 SER A CA 1
ATOM 678 C C . SER A 1 98 ? 3.355 -6.553 33.745 1.00 59.34 98 SER A C 1
ATOM 680 O O . SER A 1 98 ? 2.215 -6.096 33.849 1.00 59.34 98 SER A O 1
ATOM 682 N N . PRO A 1 99 ? 3.944 -6.750 32.555 1.00 63.31 99 PRO A N 1
ATOM 683 C CA . PRO A 1 99 ? 3.258 -6.445 31.309 1.00 63.31 99 PRO A CA 1
ATOM 684 C C . PRO A 1 99 ? 1.977 -7.283 31.216 1.00 63.31 99 PRO A C 1
ATOM 686 O O . PRO A 1 99 ? 2.014 -8.493 31.443 1.00 63.31 99 PRO A O 1
ATOM 689 N N . VAL A 1 100 ? 0.853 -6.626 30.910 1.00 76.06 100 VAL A N 1
ATOM 690 C CA . VAL A 1 100 ? -0.478 -7.260 30.845 1.00 76.06 100 VAL A CA 1
ATOM 691 C C . VAL A 1 100 ? -0.524 -8.337 29.759 1.00 76.06 100 VAL A C 1
ATOM 693 O O . VAL A 1 100 ? -1.137 -9.386 29.939 1.00 76.06 100 VAL A O 1
ATOM 696 N N . LEU A 1 101 ? 0.176 -8.104 28.647 1.00 80.12 101 LEU A N 1
ATOM 697 C CA . LEU A 1 101 ? 0.387 -9.086 27.590 1.00 80.12 101 LEU A CA 1
ATOM 698 C C . LEU A 1 101 ? 1.830 -9.587 27.604 1.00 80.12 101 LEU A C 1
ATOM 700 O O . LEU A 1 101 ? 2.779 -8.823 27.793 1.00 80.12 101 LEU A O 1
ATOM 704 N N . ALA A 1 102 ? 2.002 -10.884 27.346 1.00 74.12 102 ALA A N 1
ATOM 705 C CA . ALA A 1 102 ? 3.325 -11.449 27.139 1.00 74.12 102 ALA A CA 1
ATOM 706 C C . ALA A 1 102 ? 4.005 -10.798 25.912 1.00 74.12 102 ALA A C 1
ATOM 708 O O . ALA A 1 102 ? 3.341 -10.556 24.893 1.00 74.12 102 ALA A O 1
ATOM 709 N N . PRO A 1 103 ? 5.329 -10.545 25.966 1.00 69.25 103 PRO A N 1
ATOM 710 C CA . PRO A 1 103 ? 6.076 -10.055 24.815 1.00 69.25 103 PRO A CA 1
ATOM 711 C C . PRO A 1 103 ? 5.909 -11.006 23.634 1.00 69.25 103 PRO A C 1
ATOM 713 O O . PRO A 1 103 ? 6.074 -12.220 23.775 1.00 69.25 103 PRO A O 1
ATOM 716 N N . GLN A 1 104 ? 5.595 -10.462 22.463 1.00 67.00 104 GLN A N 1
ATOM 717 C CA . GLN A 1 104 ? 5.465 -11.284 21.270 1.00 67.00 104 GLN A CA 1
ATOM 718 C C . GLN A 1 104 ? 6.822 -11.665 20.679 1.00 67.00 104 GLN A C 1
ATOM 720 O O . GLN A 1 104 ? 7.778 -10.887 20.762 1.00 67.00 104 GLN A O 1
ATOM 725 N N . PRO A 1 105 ? 6.918 -12.843 20.041 1.00 61.06 105 PRO A N 1
ATOM 726 C CA . PRO A 1 105 ? 8.077 -13.155 19.227 1.00 61.06 105 PRO A CA 1
ATOM 727 C C . PRO A 1 105 ? 8.172 -12.132 18.090 1.00 61.06 105 PRO A C 1
ATOM 729 O O . PRO A 1 105 ? 7.234 -11.950 17.318 1.00 61.06 105 PRO A O 1
ATOM 732 N N . ALA A 1 106 ? 9.328 -11.475 17.967 1.00 59.59 106 ALA A N 1
ATOM 733 C CA . ALA A 1 106 ? 9.593 -10.497 16.906 1.00 59.59 106 ALA A CA 1
ATOM 734 C C . ALA A 1 106 ? 9.599 -11.115 15.490 1.00 59.59 106 ALA A C 1
ATOM 736 O O . ALA A 1 106 ? 9.656 -10.404 14.490 1.00 59.59 106 ALA A O 1
ATOM 737 N N . THR A 1 107 ? 9.563 -12.443 15.405 1.00 64.56 107 THR A N 1
ATOM 738 C CA . THR A 1 107 ? 9.653 -13.231 14.180 1.00 64.56 107 THR A CA 1
ATOM 739 C C . THR A 1 107 ? 8.334 -13.957 13.932 1.00 64.56 107 THR A C 1
ATOM 741 O O . THR A 1 107 ? 7.895 -14.726 14.786 1.00 64.56 107 THR A O 1
ATOM 744 N N . GLY A 1 108 ? 7.724 -13.737 12.769 1.00 80.00 108 GLY A N 1
ATOM 745 C CA . GLY A 1 108 ? 6.507 -14.424 12.338 1.00 80.00 108 GLY A CA 1
ATOM 746 C C . GLY A 1 108 ? 5.781 -13.650 11.242 1.00 80.00 108 GLY A C 1
ATOM 747 O O . GLY A 1 108 ? 5.914 -12.425 11.121 1.00 80.00 108 GLY A O 1
ATOM 748 N N . THR A 1 109 ? 5.002 -14.360 10.435 1.00 90.25 109 THR A N 1
ATOM 749 C CA . THR A 1 109 ? 4.082 -13.741 9.474 1.00 90.25 109 THR A CA 1
ATOM 750 C C . THR A 1 109 ? 3.068 -12.847 10.209 1.00 90.25 109 THR A C 1
ATOM 752 O O . THR A 1 109 ? 2.836 -13.029 11.409 1.00 90.25 109 THR A O 1
ATOM 755 N N . PRO A 1 110 ? 2.453 -11.852 9.541 1.00 90.25 110 PRO A N 1
ATOM 756 C CA . PRO A 1 110 ? 1.366 -11.071 10.141 1.00 90.25 110 PRO A CA 1
ATOM 757 C C . PRO A 1 110 ? 0.240 -11.947 10.716 1.00 90.25 110 PRO A C 1
ATOM 759 O O . PRO A 1 110 ? -0.326 -11.617 11.755 1.00 90.25 110 PRO A O 1
ATOM 762 N N . ASP A 1 111 ? -0.024 -13.097 10.095 1.00 91.44 111 ASP A N 1
ATOM 763 C CA . ASP A 1 111 ? -1.063 -14.044 10.512 1.00 91.44 111 ASP A CA 1
ATOM 764 C C . ASP A 1 111 ? -0.703 -14.775 11.803 1.00 91.44 111 ASP A C 1
ATOM 766 O O . ASP A 1 111 ? -1.518 -14.850 12.722 1.00 91.44 111 ASP A O 1
ATOM 770 N N . GLU A 1 112 ? 0.536 -15.254 11.910 1.00 92.12 112 GLU A N 1
ATOM 771 C CA . GLU A 1 112 ? 1.049 -15.871 13.136 1.00 92.12 112 GLU A CA 1
ATOM 772 C C . GLU A 1 112 ? 1.063 -14.869 14.293 1.00 92.12 112 GLU A C 1
ATOM 774 O O . GLU A 1 112 ? 0.669 -15.208 15.410 1.00 92.12 112 GLU A O 1
ATOM 779 N N . ARG A 1 113 ? 1.448 -13.616 14.021 1.00 91.81 113 ARG A N 1
ATOM 780 C CA . ARG A 1 113 ? 1.424 -12.536 15.017 1.00 91.81 113 ARG A CA 1
ATOM 781 C C . ARG A 1 113 ? 0.001 -12.197 15.449 1.00 91.81 113 ARG A C 1
ATOM 783 O O . ARG A 1 113 ? -0.258 -12.099 16.647 1.00 91.81 113 ARG A O 1
ATOM 790 N N . LEU A 1 114 ? -0.952 -12.109 14.520 1.00 94.31 114 LEU A N 1
ATOM 791 C CA . LEU A 1 114 ? -2.364 -11.895 14.854 1.00 94.31 114 LEU A CA 1
ATOM 792 C C . LEU A 1 114 ? -2.931 -13.052 15.688 1.00 94.31 114 LEU A C 1
ATOM 794 O O . LEU A 1 114 ? -3.634 -12.812 16.671 1.00 94.31 114 LEU A O 1
ATOM 798 N N . ALA A 1 115 ? -2.610 -14.299 15.334 1.00 93.88 115 ALA A N 1
ATOM 799 C CA . ALA A 1 115 ? -2.999 -15.481 16.099 1.00 93.88 115 ALA A CA 1
ATOM 800 C C . ALA A 1 115 ? -2.435 -15.459 17.521 1.00 93.88 115 ALA A C 1
ATOM 802 O O . ALA A 1 115 ? -3.198 -15.584 18.479 1.00 93.88 115 ALA A O 1
ATOM 803 N N . ALA A 1 116 ? -1.132 -15.213 17.668 1.00 92.69 116 ALA A N 1
ATOM 804 C CA . ALA A 1 116 ? -0.483 -15.100 18.969 1.00 92.69 116 ALA A CA 1
ATOM 805 C C . ALA A 1 116 ? -1.065 -13.951 19.809 1.00 92.69 116 ALA A C 1
ATOM 807 O O . ALA A 1 116 ? -1.344 -14.143 20.990 1.00 92.69 116 ALA A O 1
ATOM 808 N N . THR A 1 117 ? -1.313 -12.785 19.198 1.00 93.94 117 THR A N 1
ATOM 809 C CA . THR A 1 117 ? -1.940 -11.630 19.866 1.00 93.94 117 THR A CA 1
ATOM 810 C C . THR A 1 117 ? -3.328 -11.975 20.382 1.00 93.94 117 THR A C 1
ATOM 812 O O . THR A 1 117 ? -3.654 -11.683 21.527 1.00 93.94 117 THR A O 1
ATOM 815 N N . THR A 1 118 ? -4.144 -12.619 19.547 1.00 95.56 118 THR A N 1
ATOM 816 C CA . THR A 1 118 ? -5.525 -12.964 19.903 1.00 95.56 118 THR A CA 1
ATOM 817 C C . THR A 1 118 ? -5.562 -13.949 21.068 1.00 95.56 118 THR A C 1
ATOM 819 O O . THR A 1 118 ? -6.349 -13.766 21.996 1.00 95.56 118 THR A O 1
ATOM 822 N N . THR A 1 119 ? -4.686 -14.957 21.057 1.00 94.56 119 THR A N 1
ATOM 823 C CA . THR A 1 119 ? -4.540 -15.902 22.173 1.00 94.56 119 THR A CA 1
ATOM 824 C C . THR A 1 119 ? -4.054 -15.195 23.437 1.00 94.56 119 THR A C 1
ATOM 826 O O . THR A 1 119 ? -4.662 -15.367 24.484 1.00 94.56 119 THR A O 1
ATOM 829 N N . ALA A 1 120 ? -3.038 -14.332 23.340 1.00 92.94 120 ALA A N 1
ATOM 830 C CA . ALA A 1 120 ? -2.513 -13.600 24.493 1.00 92.94 120 ALA A CA 1
ATOM 831 C C . ALA A 1 120 ? -3.567 -12.686 25.144 1.00 92.94 120 ALA A C 1
ATOM 833 O O . ALA A 1 120 ? -3.654 -12.630 26.367 1.00 92.94 120 ALA A O 1
ATOM 834 N N . VAL A 1 121 ? -4.392 -12.003 24.342 1.00 94.12 121 VAL A N 1
ATOM 835 C CA . VAL A 1 121 ? -5.510 -11.187 24.847 1.00 94.12 121 VAL A CA 1
ATOM 836 C C . VAL A 1 121 ? -6.567 -12.063 25.526 1.00 94.12 121 VAL A C 1
ATOM 838 O O . VAL A 1 121 ? -7.050 -11.710 26.598 1.00 94.12 121 VAL A O 1
ATOM 841 N N . ALA A 1 122 ? -6.906 -13.218 24.946 1.00 94.56 122 ALA A N 1
ATOM 842 C CA . ALA A 1 122 ? -7.859 -14.149 25.551 1.00 94.56 122 ALA A CA 1
ATOM 843 C C . ALA A 1 122 ? -7.353 -14.721 26.886 1.00 94.56 122 ALA A C 1
ATOM 845 O O . ALA A 1 122 ? -8.114 -14.784 27.851 1.00 94.56 122 ALA A O 1
ATOM 846 N N . ASP A 1 123 ? -6.075 -15.094 26.953 1.00 93.50 123 ASP A N 1
ATOM 847 C CA . ASP A 1 123 ? -5.445 -15.617 28.166 1.00 93.50 123 ASP A CA 1
ATOM 848 C C . ASP A 1 123 ? -5.372 -14.546 29.265 1.00 93.50 123 ASP A C 1
ATOM 850 O O . ASP A 1 123 ? -5.649 -14.839 30.430 1.00 93.50 123 ASP A O 1
ATOM 854 N N . ALA A 1 124 ? -5.067 -13.295 28.899 1.00 91.75 124 ALA A N 1
ATOM 855 C CA . ALA A 1 124 ? -5.063 -12.171 29.831 1.00 91.75 124 ALA A CA 1
ATOM 856 C C . ALA A 1 124 ? -6.454 -11.929 30.438 1.00 91.75 124 ALA A C 1
ATOM 858 O O . ALA A 1 124 ? -6.565 -11.834 31.658 1.00 91.75 124 ALA A O 1
ATOM 859 N N . LEU A 1 125 ? -7.520 -11.921 29.626 1.00 93.12 125 LEU A N 1
ATOM 860 C CA . LEU A 1 125 ? -8.899 -11.781 30.122 1.00 93.12 125 LEU A CA 1
ATOM 861 C C . LEU A 1 125 ? -9.339 -12.958 30.998 1.00 93.12 125 LEU A C 1
ATOM 863 O O . LEU A 1 125 ? -10.073 -12.765 31.965 1.00 93.12 125 LEU A O 1
ATOM 867 N N . ALA A 1 126 ? -8.896 -14.177 30.683 1.00 93.12 126 ALA A N 1
ATOM 868 C CA . ALA A 1 126 ? -9.215 -15.356 31.482 1.00 93.12 126 ALA A CA 1
ATOM 869 C C . ALA A 1 126 ? -8.506 -15.349 32.850 1.00 93.12 126 ALA A C 1
ATOM 871 O O . ALA A 1 126 ? -9.076 -15.823 33.835 1.00 93.12 126 ALA A O 1
ATOM 872 N N . GLY A 1 127 ? -7.272 -14.839 32.910 1.00 91.38 127 GLY A N 1
ATOM 873 C CA . GLY A 1 127 ? -6.484 -14.738 34.141 1.00 91.38 127 GLY A CA 1
ATOM 874 C C . GLY A 1 127 ? -6.869 -13.547 35.024 1.00 91.38 127 GLY A C 1
ATOM 875 O O . GLY A 1 127 ? -6.955 -13.697 36.243 1.00 91.38 127 GLY A O 1
ATOM 876 N N . ASP A 1 128 ? -7.115 -12.386 34.414 1.00 90.56 128 ASP A N 1
ATOM 877 C CA . ASP A 1 128 ? -7.549 -11.150 35.068 1.00 90.56 128 ASP A CA 1
ATOM 878 C C . ASP A 1 128 ? -8.482 -10.348 34.132 1.00 90.56 128 ASP A C 1
ATOM 880 O O . ASP A 1 128 ? -8.008 -9.552 33.314 1.00 90.56 128 ASP A O 1
ATOM 884 N N . PRO A 1 129 ? -9.816 -10.497 34.264 1.00 84.12 129 PRO A N 1
ATOM 885 C CA . PRO A 1 129 ? -10.786 -9.797 33.417 1.00 84.12 129 PRO A CA 1
ATOM 886 C C . PRO A 1 129 ? -10.675 -8.265 33.459 1.00 84.12 129 PRO A C 1
ATOM 888 O O . PRO A 1 129 ? -11.158 -7.592 32.551 1.00 84.12 129 PRO A O 1
ATOM 891 N N . GLY A 1 130 ? -10.073 -7.701 34.513 1.00 85.94 130 GLY A N 1
ATOM 892 C CA . GLY A 1 130 ? -9.845 -6.263 34.649 1.00 85.94 130 GLY A CA 1
ATOM 893 C C . GLY A 1 130 ? -8.477 -5.798 34.148 1.00 85.94 130 GLY A C 1
ATOM 894 O O . GLY A 1 130 ? -8.290 -4.595 33.972 1.00 85.94 130 GLY A O 1
ATOM 895 N N . GLY A 1 131 ? -7.539 -6.716 33.897 1.00 87.12 131 GLY A N 1
ATOM 896 C CA . GLY A 1 131 ? -6.131 -6.399 33.645 1.00 87.12 131 GLY A CA 1
ATOM 897 C C . GLY A 1 131 ? -5.893 -5.602 32.363 1.00 87.12 131 GLY A C 1
ATOM 898 O O . GLY A 1 131 ? -5.010 -4.752 32.321 1.00 87.12 131 GLY A O 1
ATOM 899 N N . LEU A 1 132 ? -6.713 -5.827 31.333 1.00 88.94 132 LEU A N 1
ATOM 900 C CA . LEU A 1 132 ? -6.665 -5.069 30.078 1.00 88.94 132 LEU A CA 1
ATOM 901 C C . LEU A 1 132 ? -7.498 -3.785 30.110 1.00 88.94 132 LEU A C 1
ATOM 903 O O . LEU A 1 132 ? -7.344 -2.967 29.213 1.00 88.94 132 LEU A O 1
ATOM 907 N N . GLY A 1 133 ? -8.359 -3.597 31.110 1.00 90.94 133 GLY A N 1
ATOM 908 C CA . GLY A 1 133 ? -9.360 -2.533 31.137 1.00 90.94 133 GLY A CA 1
ATOM 909 C C . GLY A 1 133 ? -10.716 -2.942 30.535 1.00 90.94 133 GLY A C 1
ATOM 910 O O . GLY A 1 133 ? -10.860 -4.023 29.955 1.00 90.94 133 GLY A O 1
ATOM 911 N N . PRO A 1 134 ? -11.747 -2.090 30.685 1.00 92.94 134 PRO A N 1
ATOM 912 C CA . PRO A 1 134 ? -13.132 -2.414 30.330 1.00 92.94 134 PRO A CA 1
ATOM 913 C C . PRO A 1 134 ? -13.370 -2.699 28.838 1.00 92.94 134 PRO A C 1
ATOM 915 O O . PRO A 1 134 ? -14.376 -3.319 28.509 1.00 92.94 134 PRO A O 1
ATOM 918 N N . ALA A 1 135 ? -12.472 -2.278 27.941 1.00 94.12 135 ALA A N 1
ATOM 919 C CA . ALA A 1 135 ? -12.582 -2.521 26.500 1.00 94.12 135 ALA A CA 1
ATOM 920 C C . ALA A 1 135 ? -11.966 -3.862 26.042 1.00 94.12 135 ALA A C 1
ATOM 922 O O . ALA A 1 135 ? -11.963 -4.161 24.847 1.00 94.12 135 ALA A O 1
ATOM 923 N N . GLY A 1 136 ? -11.425 -4.675 26.957 1.00 92.81 136 GLY A N 1
ATOM 924 C CA . GLY A 1 136 ? -10.681 -5.889 26.604 1.00 92.81 136 GLY A CA 1
ATOM 925 C C . GLY A 1 136 ? -11.497 -6.942 25.835 1.00 92.81 136 GLY A C 1
ATOM 926 O O . GLY A 1 136 ? -10.997 -7.516 24.867 1.00 92.81 136 GLY A O 1
ATOM 927 N N . GLU A 1 137 ? -12.763 -7.159 26.199 1.00 94.25 137 GLU A N 1
ATOM 928 C CA . GLU A 1 137 ? -13.654 -8.101 25.492 1.00 94.25 137 GLU A CA 1
ATOM 929 C C . GLU A 1 137 ? -13.977 -7.634 24.062 1.00 94.25 137 GLU A C 1
ATOM 931 O O . GLU A 1 137 ? -13.935 -8.426 23.114 1.00 94.25 137 GLU A O 1
ATOM 936 N N . ASP A 1 138 ? -14.228 -6.334 23.881 1.00 96.38 138 ASP A N 1
ATOM 937 C CA . ASP A 1 138 ? -14.483 -5.737 22.565 1.00 96.38 138 ASP A CA 1
ATOM 938 C C . ASP A 1 138 ? -13.245 -5.820 21.665 1.00 96.38 138 ASP A C 1
ATOM 940 O O . ASP A 1 138 ? -13.357 -6.125 20.471 1.00 96.38 138 ASP A O 1
ATOM 944 N N . LEU A 1 139 ? -12.054 -5.623 22.244 1.00 96.56 139 LEU A N 1
ATOM 945 C CA . LEU A 1 139 ? -10.779 -5.858 21.572 1.00 96.56 139 LEU A CA 1
ATOM 946 C C . LEU A 1 139 ? -10.678 -7.314 21.094 1.00 96.56 139 LEU A C 1
ATOM 948 O O . LEU A 1 139 ? -10.412 -7.550 19.914 1.00 96.56 139 LEU A O 1
ATOM 952 N N . LEU A 1 140 ? -10.924 -8.296 21.966 1.00 97.38 140 LEU A N 1
ATOM 953 C CA . LEU A 1 140 ? -10.840 -9.712 21.600 1.00 97.38 140 LEU A CA 1
ATOM 954 C C . LEU A 1 140 ? -11.834 -10.075 20.484 1.00 97.38 140 LEU A C 1
ATOM 956 O O . LEU A 1 140 ? -11.484 -10.783 19.534 1.00 97.38 140 LEU A O 1
ATOM 960 N N . ALA A 1 141 ? -13.064 -9.566 20.562 1.00 97.75 141 ALA A N 1
ATOM 961 C CA . ALA A 1 141 ? -14.060 -9.725 19.506 1.00 97.75 141 ALA A CA 1
ATOM 962 C C . ALA A 1 141 ? -13.617 -9.054 18.192 1.00 97.75 141 ALA A C 1
ATOM 964 O O . ALA A 1 141 ? -13.827 -9.606 17.110 1.00 97.75 141 ALA A O 1
ATOM 965 N N . GLY A 1 142 ? -12.978 -7.884 18.265 1.00 97.50 142 GLY A N 1
ATOM 966 C CA . GLY A 1 142 ? -12.349 -7.200 17.134 1.00 97.50 142 GLY A CA 1
ATOM 967 C C . GLY A 1 142 ? -11.275 -8.050 16.459 1.00 97.50 142 GLY A C 1
ATOM 968 O O . GLY A 1 142 ? -11.374 -8.317 15.263 1.00 97.50 142 GLY A O 1
ATOM 969 N N . LEU A 1 143 ? -10.303 -8.551 17.222 1.00 97.88 143 LEU A N 1
ATOM 970 C CA . LEU A 1 143 ? -9.215 -9.385 16.698 1.00 97.88 143 LEU A CA 1
ATOM 971 C C . LEU A 1 143 ? -9.733 -10.655 16.012 1.00 97.88 143 LEU A C 1
ATOM 973 O O . LEU A 1 143 ? -9.302 -10.980 14.906 1.00 97.88 143 LEU A O 1
ATOM 977 N N . ARG A 1 144 ? -10.726 -11.328 16.604 1.00 98.06 144 ARG A N 1
ATOM 978 C CA . ARG A 1 144 ? -11.370 -12.506 15.994 1.00 98.06 144 ARG A CA 1
ATOM 979 C C . ARG A 1 144 ? -12.090 -12.177 14.686 1.00 98.06 144 ARG A C 1
ATOM 981 O O . ARG A 1 144 ? -12.055 -12.982 13.759 1.00 98.06 144 ARG A O 1
ATOM 988 N N . ARG A 1 145 ? -12.710 -10.995 14.574 1.00 97.06 145 ARG A N 1
ATOM 989 C CA . ARG A 1 145 ? -13.296 -10.527 13.304 1.00 97.06 145 ARG A CA 1
ATOM 990 C C . ARG A 1 145 ? -12.226 -10.317 12.236 1.00 97.06 145 ARG A C 1
ATOM 992 O O . ARG A 1 145 ? -12.442 -10.721 11.099 1.00 97.06 145 ARG A O 1
ATOM 999 N N . VAL A 1 146 ? -11.072 -9.753 12.599 1.00 97.38 146 VAL A N 1
ATOM 1000 C CA . VAL A 1 146 ? -9.934 -9.612 11.674 1.00 97.38 146 VAL A CA 1
ATOM 1001 C C . VAL A 1 146 ? -9.409 -10.984 11.240 1.00 97.38 146 VAL A C 1
ATOM 1003 O O . VAL A 1 146 ? -9.094 -11.168 10.074 1.00 97.38 146 VAL A O 1
ATOM 1006 N N . GLN A 1 147 ? -9.343 -11.971 12.136 1.00 96.62 147 GLN A N 1
ATOM 1007 C CA . GLN A 1 147 ? -8.911 -13.331 11.782 1.00 96.62 147 GLN A CA 1
ATOM 1008 C C . GLN A 1 147 ? -9.875 -14.059 10.840 1.00 96.62 147 GLN A C 1
ATOM 1010 O O . GLN A 1 147 ? -9.433 -14.860 10.025 1.00 96.62 147 GLN A O 1
ATOM 1015 N N . ALA A 1 148 ? -11.179 -13.816 10.979 1.00 96.50 148 ALA A N 1
ATOM 1016 C CA . ALA A 1 148 ? -12.205 -14.477 10.175 1.00 96.50 148 ALA A CA 1
ATOM 1017 C C . ALA A 1 148 ? -12.395 -13.845 8.785 1.00 96.50 148 ALA A C 1
ATOM 1019 O O . ALA A 1 148 ? -13.007 -14.460 7.914 1.00 96.50 148 ALA A O 1
ATOM 1020 N N . ALA A 1 149 ? -11.932 -12.610 8.590 1.00 95.50 149 ALA A N 1
ATOM 1021 C CA . ALA A 1 149 ? -12.004 -11.915 7.314 1.00 95.50 149 ALA A CA 1
ATOM 1022 C C . ALA A 1 149 ? -10.861 -12.339 6.380 1.00 95.50 149 ALA A C 1
ATOM 1024 O O . ALA A 1 149 ? -9.797 -12.758 6.827 1.00 95.50 149 ALA A O 1
ATOM 1025 N N . GLU A 1 150 ? -11.053 -12.156 5.073 1.00 92.44 150 GLU A N 1
ATOM 1026 C CA . GLU A 1 150 ? -10.048 -12.455 4.049 1.00 92.44 150 GLU A CA 1
ATOM 1027 C C . GLU A 1 150 ? -9.845 -11.266 3.099 1.00 92.44 150 GLU A C 1
ATOM 1029 O O . GLU A 1 150 ? -10.718 -10.405 2.948 1.00 92.44 150 GLU A O 1
ATOM 1034 N N . GLY A 1 151 ? -8.672 -11.213 2.461 1.00 91.19 151 GLY A N 1
ATOM 1035 C CA . GLY A 1 151 ? -8.358 -10.225 1.426 1.00 91.19 151 GLY A CA 1
ATOM 1036 C C . GLY A 1 151 ? -8.503 -8.761 1.888 1.00 91.19 151 GLY A C 1
ATOM 1037 O O . GLY A 1 151 ? -8.166 -8.441 3.030 1.00 91.19 151 GLY A O 1
ATOM 1038 N N . PRO A 1 152 ? -9.024 -7.859 1.034 1.00 92.25 152 PRO A N 1
ATOM 1039 C CA . PRO A 1 152 ? -9.156 -6.433 1.358 1.00 92.25 152 PRO A CA 1
ATOM 1040 C C . PRO A 1 152 ? -10.068 -6.148 2.558 1.00 92.25 152 PRO A C 1
ATOM 1042 O O . PRO A 1 152 ? -9.810 -5.237 3.343 1.00 92.25 152 PRO A O 1
ATOM 1045 N N . ALA A 1 153 ? -11.107 -6.968 2.757 1.00 93.19 153 ALA A N 1
ATOM 1046 C CA . ALA A 1 153 ? -12.002 -6.842 3.906 1.00 93.19 153 ALA A CA 1
ATOM 1047 C C . ALA A 1 153 ? -11.273 -7.106 5.233 1.00 93.19 153 ALA A C 1
ATOM 1049 O O . ALA A 1 153 ? -11.595 -6.489 6.249 1.00 93.19 153 ALA A O 1
ATOM 1050 N N . ARG A 1 154 ? -10.261 -7.984 5.226 1.00 95.25 154 ARG A N 1
ATOM 1051 C CA . ARG A 1 154 ? -9.395 -8.232 6.385 1.00 95.25 154 ARG A CA 1
ATOM 1052 C C . ARG A 1 154 ? -8.541 -7.022 6.734 1.00 95.25 154 ARG A C 1
ATOM 1054 O O . ARG A 1 154 ? -8.458 -6.655 7.904 1.00 95.25 154 ARG A O 1
ATOM 1061 N N . GLN A 1 155 ? -7.932 -6.401 5.729 1.00 95.19 155 GLN A N 1
ATOM 1062 C CA . GLN A 1 155 ? -7.114 -5.204 5.919 1.00 95.19 155 GLN A CA 1
ATOM 1063 C C . GLN A 1 155 ? -7.969 -4.044 6.441 1.00 95.19 155 GLN A C 1
ATOM 1065 O O . GLN A 1 155 ? -7.603 -3.404 7.424 1.00 95.19 155 GLN A O 1
ATOM 1070 N N . LEU A 1 156 ? -9.160 -3.849 5.865 1.00 96.19 156 LEU A N 1
ATOM 1071 C CA . LEU A 1 156 ? -10.113 -2.844 6.332 1.00 96.19 156 LEU A CA 1
ATOM 1072 C C . LEU A 1 156 ? -10.561 -3.107 7.777 1.00 96.19 156 LEU A C 1
ATOM 1074 O O . LEU A 1 156 ? -10.590 -2.191 8.595 1.00 96.19 156 LEU A O 1
ATOM 1078 N N . ALA A 1 157 ? -10.875 -4.360 8.121 1.00 96.62 157 ALA A N 1
ATOM 1079 C CA . ALA A 1 157 ? -11.224 -4.722 9.491 1.00 96.62 157 ALA A CA 1
ATOM 1080 C C . ALA A 1 157 ? -10.080 -4.414 10.469 1.00 96.62 157 ALA A C 1
ATOM 1082 O O . ALA A 1 157 ? -10.342 -3.933 11.570 1.00 96.62 157 ALA A O 1
ATOM 1083 N N . ALA A 1 158 ? -8.824 -4.648 10.074 1.00 96.88 158 ALA A N 1
ATOM 1084 C CA . ALA A 1 158 ? -7.662 -4.326 10.897 1.00 96.88 158 ALA A CA 1
ATOM 1085 C C . ALA A 1 158 ? -7.523 -2.813 11.145 1.00 96.88 158 ALA A C 1
ATOM 1087 O O . ALA A 1 158 ? -7.254 -2.422 12.280 1.00 96.88 158 ALA A O 1
ATOM 1088 N N . VAL A 1 159 ? -7.789 -1.970 10.138 1.00 96.31 159 VAL A N 1
ATOM 1089 C CA . VAL A 1 159 ? -7.841 -0.501 10.289 1.00 96.31 159 VAL A CA 1
ATOM 1090 C C . VAL A 1 159 ? -8.922 -0.090 11.292 1.00 96.31 159 VAL A C 1
ATOM 1092 O O . VAL A 1 159 ? -8.631 0.607 12.260 1.00 96.31 159 VAL A O 1
ATOM 1095 N N . VAL A 1 160 ? -10.153 -0.584 11.118 1.00 96.19 160 VAL A N 1
ATOM 1096 C CA . VAL A 1 160 ? -11.302 -0.227 11.974 1.00 96.19 160 VAL A CA 1
ATOM 1097 C C . VAL A 1 160 ? -11.101 -0.672 13.426 1.00 96.19 160 VAL A C 1
ATOM 1099 O O . VAL A 1 160 ? -11.431 0.057 14.367 1.00 96.19 160 VAL A O 1
ATOM 1102 N N . VAL A 1 161 ? -10.565 -1.879 13.632 1.00 97.00 161 VAL A N 1
ATOM 1103 C CA . VAL A 1 161 ? -10.222 -2.356 14.979 1.00 97.00 161 VAL A CA 1
ATOM 1104 C C . VAL A 1 161 ? -9.081 -1.519 15.556 1.00 97.00 161 VAL A C 1
ATOM 1106 O O . VAL A 1 161 ? -9.144 -1.176 16.732 1.00 97.00 161 VAL A O 1
ATOM 1109 N N . GLY A 1 162 ? -8.099 -1.118 14.745 1.00 95.38 162 GLY A N 1
ATOM 1110 C CA . GLY A 1 162 ? -7.032 -0.204 15.154 1.00 95.38 162 GLY A CA 1
ATOM 1111 C C . GLY A 1 162 ? -7.561 1.134 15.676 1.00 95.38 162 GLY A C 1
ATOM 1112 O O . GLY A 1 162 ? -7.212 1.526 16.785 1.00 95.38 162 GLY A O 1
ATOM 1113 N N . ASP A 1 163 ? -8.476 1.786 14.953 1.00 94.56 163 ASP A N 1
ATOM 1114 C CA . ASP A 1 163 ? -9.110 3.040 15.404 1.00 94.56 163 ASP A CA 1
ATOM 1115 C C . ASP A 1 163 ? -9.859 2.864 16.739 1.00 94.56 163 ASP A C 1
ATOM 1117 O O . ASP A 1 163 ? -9.804 3.722 17.628 1.00 94.56 163 ASP A O 1
ATOM 1121 N N . SER A 1 164 ? -10.526 1.717 16.909 1.00 94.50 164 SER A N 1
ATOM 1122 C CA . SER A 1 164 ? -11.226 1.378 18.154 1.00 94.50 164 SER A CA 1
ATOM 1123 C C . SER A 1 164 ? -10.248 1.190 19.321 1.00 94.50 164 SER A C 1
ATOM 1125 O O . SER A 1 164 ? -10.525 1.643 20.430 1.00 94.50 164 SER A O 1
ATOM 1127 N N . VAL A 1 165 ? -9.091 0.564 19.073 1.00 95.44 165 VAL A N 1
ATOM 1128 C CA . VAL A 1 165 ? -8.022 0.376 20.067 1.00 95.44 165 VAL A CA 1
ATOM 1129 C C . VAL A 1 165 ? -7.417 1.711 20.479 1.00 95.44 165 VAL A C 1
ATOM 1131 O O . VAL A 1 165 ? -7.317 1.966 21.675 1.00 95.44 165 VAL A O 1
ATOM 1134 N N . THR A 1 166 ? -7.080 2.582 19.526 1.00 94.12 166 THR A N 1
ATOM 1135 C CA . THR A 1 166 ? -6.570 3.931 19.819 1.00 94.12 166 THR A CA 1
ATOM 1136 C C . THR A 1 166 ? -7.555 4.706 20.693 1.00 94.12 166 THR A C 1
ATOM 1138 O O . THR A 1 166 ? -7.184 5.201 21.753 1.00 94.12 166 THR A O 1
ATOM 1141 N N . THR A 1 167 ? -8.839 4.704 20.320 1.00 94.38 167 THR A N 1
ATOM 1142 C CA . THR A 1 167 ? -9.901 5.363 21.099 1.00 94.38 167 THR A CA 1
ATOM 1143 C C . THR A 1 167 ? -10.000 4.802 22.521 1.00 94.38 167 THR A C 1
ATOM 1145 O O . THR A 1 167 ? -10.162 5.557 23.480 1.00 94.38 167 THR A O 1
ATOM 1148 N N . ALA A 1 168 ? -9.904 3.478 22.677 1.00 95.25 168 ALA A N 1
ATOM 1149 C CA . ALA A 1 168 ? -9.967 2.832 23.983 1.00 95.25 168 ALA A CA 1
ATOM 1150 C C . ALA A 1 168 ? -8.745 3.156 24.855 1.00 95.25 168 ALA A C 1
ATOM 1152 O O . ALA A 1 168 ? -8.913 3.384 26.051 1.00 95.25 168 ALA A O 1
ATOM 1153 N N . VAL A 1 169 ? -7.541 3.217 24.278 1.00 95.62 169 VAL A N 1
ATOM 1154 C CA . VAL A 1 169 ? -6.320 3.631 24.989 1.00 95.62 169 VAL A CA 1
ATOM 1155 C C . VAL A 1 169 ? -6.435 5.085 25.446 1.00 95.62 169 VAL A C 1
ATOM 1157 O O . VAL A 1 169 ? -6.239 5.367 26.627 1.00 95.62 169 VAL A O 1
ATOM 1160 N N . ASP A 1 170 ? -6.840 5.993 24.556 1.00 94.75 170 ASP A N 1
ATOM 1161 C CA . ASP A 1 170 ? -6.981 7.423 24.867 1.00 94.75 170 ASP A CA 1
ATOM 1162 C C . ASP A 1 170 ? -8.034 7.683 25.956 1.00 94.75 170 ASP A C 1
ATOM 1164 O O . ASP A 1 170 ? -7.873 8.567 26.800 1.00 94.75 170 ASP A O 1
ATOM 1168 N N . ALA A 1 171 ? -9.105 6.885 25.976 1.00 95.25 171 ALA A N 1
ATOM 1169 C CA . ALA A 1 171 ? -10.144 6.942 27.001 1.00 95.25 171 ALA A CA 1
ATOM 1170 C C . ALA A 1 171 ? -9.758 6.241 28.321 1.00 95.25 171 ALA A C 1
ATOM 1172 O O . ALA A 1 171 ? -10.553 6.244 29.263 1.00 95.25 171 ALA A O 1
ATOM 1173 N N . GLY A 1 172 ? -8.580 5.609 28.402 1.00 94.31 172 GLY A N 1
ATOM 1174 C CA . GLY A 1 172 ? -8.162 4.788 29.545 1.00 94.31 172 GLY A CA 1
ATOM 1175 C C . GLY A 1 172 ? -8.977 3.498 29.715 1.00 94.31 172 GLY A C 1
ATOM 1176 O O . GLY A 1 172 ? -8.988 2.904 30.791 1.00 94.31 172 GLY A O 1
ATOM 1177 N N . GLY A 1 173 ? -9.697 3.082 28.672 1.00 93.88 173 GLY A N 1
ATOM 1178 C CA . GLY A 1 173 ? -10.474 1.846 28.618 1.00 93.88 173 GLY A CA 1
ATOM 1179 C C . GLY A 1 173 ? -9.650 0.612 28.243 1.00 93.88 173 GLY A C 1
ATOM 1180 O O . GLY A 1 173 ? -10.138 -0.505 28.424 1.00 93.88 173 GLY A O 1
ATOM 1181 N N . LEU A 1 174 ? -8.425 0.807 27.746 1.00 95.06 174 LEU A N 1
ATOM 1182 C CA . LEU A 1 174 ? -7.456 -0.246 27.456 1.00 95.06 174 LEU A CA 1
ATOM 1183 C C . LEU A 1 174 ? -6.075 0.115 28.028 1.00 95.06 174 LEU A C 1
ATOM 1185 O O . LEU A 1 174 ? -5.675 1.278 27.975 1.00 95.06 174 LEU A O 1
ATOM 1189 N N . ASP A 1 175 ? -5.337 -0.877 28.534 1.00 94.00 175 ASP A N 1
ATOM 1190 C CA . ASP A 1 175 ? -3.926 -0.707 28.905 1.00 94.00 175 ASP A CA 1
ATOM 1191 C C . ASP A 1 175 ? -3.090 -0.191 27.718 1.00 94.00 175 ASP A C 1
ATOM 1193 O O . ASP A 1 175 ? -3.181 -0.691 26.595 1.00 94.00 175 ASP A O 1
ATOM 1197 N N . GLU A 1 176 ? -2.245 0.809 27.975 1.00 92.50 176 GLU A N 1
ATOM 1198 C CA . GLU A 1 176 ? -1.499 1.520 26.935 1.00 92.50 176 GLU A CA 1
ATOM 1199 C C . GLU A 1 176 ? -0.453 0.624 26.255 1.00 92.50 176 GLU A C 1
ATOM 1201 O O . GLU A 1 176 ? -0.259 0.687 25.038 1.00 92.50 176 GLU A O 1
ATOM 1206 N N . GLN A 1 177 ? 0.229 -0.230 27.027 1.00 91.12 177 GLN A N 1
ATOM 1207 C CA . GLN A 1 177 ? 1.250 -1.123 26.487 1.00 91.12 177 GLN A CA 1
ATOM 1208 C C . GLN A 1 177 ? 0.611 -2.248 25.666 1.00 91.12 177 GLN A C 1
ATOM 1210 O O . GLN A 1 177 ? 1.094 -2.555 24.572 1.00 91.12 177 GLN A O 1
ATOM 1215 N N . ALA A 1 178 ? -0.486 -2.825 26.160 1.00 91.44 178 ALA A N 1
ATOM 1216 C CA . ALA A 1 178 ? -1.274 -3.808 25.429 1.00 91.44 178 ALA A CA 1
ATOM 1217 C C . ALA A 1 178 ? -1.843 -3.217 24.131 1.00 91.44 178 ALA A C 1
ATOM 1219 O O . ALA A 1 178 ? -1.724 -3.832 23.070 1.00 91.44 178 ALA A O 1
ATOM 1220 N N . GLY A 1 179 ? -2.388 -1.999 24.195 1.00 93.31 179 GLY A N 1
ATOM 1221 C CA . GLY A 1 179 ? -2.887 -1.269 23.034 1.00 93.31 179 GLY A CA 1
ATOM 1222 C C . GLY A 1 179 ? -1.812 -1.061 21.972 1.00 93.31 179 GLY A C 1
ATOM 1223 O O . GLY A 1 179 ? -2.029 -1.411 20.815 1.00 93.31 179 GLY A O 1
ATOM 1224 N N . ARG A 1 180 ? -0.617 -0.595 22.359 1.00 93.00 180 ARG A N 1
ATOM 1225 C CA . ARG A 1 180 ? 0.525 -0.440 21.437 1.00 93.00 180 ARG A CA 1
ATOM 1226 C C . ARG A 1 180 ? 0.905 -1.753 20.748 1.00 93.00 180 ARG A C 1
ATOM 1228 O O . ARG A 1 180 ? 1.013 -1.792 19.527 1.00 93.00 180 ARG A O 1
ATOM 1235 N N . GLN A 1 181 ? 1.031 -2.840 21.508 1.00 92.25 181 GLN A N 1
ATOM 1236 C CA . GLN A 1 181 ? 1.375 -4.155 20.955 1.00 92.25 181 GLN A CA 1
ATOM 1237 C C . GLN A 1 181 ? 0.321 -4.675 19.960 1.00 92.25 181 GLN A C 1
ATOM 1239 O O . GLN A 1 181 ? 0.654 -5.284 18.938 1.00 92.25 181 GLN A O 1
ATOM 1244 N N . VAL A 1 182 ? -0.959 -4.435 20.247 1.00 94.75 182 VAL A N 1
ATOM 1245 C CA . VAL A 1 182 ? -2.059 -4.773 19.339 1.00 94.75 182 VAL A CA 1
ATOM 1246 C C . VAL A 1 182 ? -2.010 -3.918 18.073 1.00 94.75 182 VAL A C 1
ATOM 1248 O O . VAL A 1 182 ? -2.127 -4.467 16.976 1.00 94.75 182 VAL A O 1
ATOM 1251 N N . LEU A 1 183 ? -1.814 -2.603 18.203 1.00 94.06 183 LEU A N 1
ATOM 1252 C CA . LEU A 1 183 ? -1.734 -1.678 17.070 1.00 94.06 183 LEU A CA 1
ATOM 1253 C C . LEU A 1 183 ? -0.594 -2.047 16.117 1.00 94.06 183 LEU A C 1
ATOM 1255 O O . LEU A 1 183 ? -0.819 -2.094 14.910 1.00 94.06 183 LEU A O 1
ATOM 1259 N N . ASP A 1 184 ? 0.579 -2.414 16.637 1.00 92.00 184 ASP A N 1
ATOM 1260 C CA . ASP A 1 184 ? 1.710 -2.876 15.819 1.00 92.00 184 ASP A CA 1
ATOM 1261 C C . ASP A 1 184 ? 1.353 -4.125 14.994 1.00 92.00 184 ASP A C 1
ATOM 1263 O O . ASP A 1 184 ? 1.735 -4.263 13.826 1.00 92.00 184 ASP A O 1
ATOM 1267 N N . THR A 1 185 ? 0.584 -5.040 15.587 1.00 93.81 185 THR A N 1
ATOM 1268 C CA . THR A 1 185 ? 0.123 -6.253 14.903 1.00 93.81 185 THR A CA 1
ATOM 1269 C C . THR A 1 185 ? -0.914 -5.927 13.832 1.00 93.81 185 THR A C 1
ATOM 1271 O O . THR A 1 185 ? -0.810 -6.408 12.703 1.00 93.81 185 THR A O 1
ATOM 1274 N N . LEU A 1 186 ? -1.902 -5.092 14.159 1.00 95.31 186 LEU A N 1
ATOM 1275 C CA . LEU A 1 186 ? -2.959 -4.692 13.230 1.00 95.31 186 LEU A CA 1
ATOM 1276 C C . LEU A 1 186 ? -2.410 -3.876 12.060 1.00 95.31 186 LEU A C 1
ATOM 1278 O O . LEU A 1 186 ? -2.812 -4.120 10.926 1.00 95.31 186 LEU A O 1
ATOM 1282 N N . ALA A 1 187 ? -1.443 -2.989 12.299 1.00 92.44 187 ALA A N 1
ATOM 1283 C CA . ALA A 1 187 ? -0.762 -2.239 11.249 1.00 92.44 187 ALA A CA 1
ATOM 1284 C C . ALA A 1 187 ? -0.053 -3.173 10.255 1.00 92.44 187 ALA A C 1
ATOM 1286 O O . ALA A 1 187 ? -0.127 -2.962 9.046 1.00 92.44 187 ALA A O 1
ATOM 1287 N N . ALA A 1 188 ? 0.579 -4.248 10.741 1.00 92.06 188 ALA A N 1
ATOM 1288 C CA . ALA A 1 188 ? 1.210 -5.244 9.875 1.00 92.06 188 ALA A CA 1
ATOM 1289 C C . ALA A 1 188 ? 0.197 -6.042 9.033 1.00 92.06 188 ALA A C 1
ATOM 1291 O O . ALA A 1 188 ? 0.519 -6.418 7.911 1.00 92.06 188 ALA A O 1
ATOM 1292 N N . VAL A 1 189 ? -1.007 -6.298 9.555 1.00 95.12 189 VAL A N 1
ATOM 1293 C CA . VAL A 1 189 ? -2.093 -6.975 8.820 1.00 95.12 189 VAL A CA 1
ATOM 1294 C C . VAL A 1 189 ? -2.760 -6.033 7.815 1.00 95.12 189 VAL A C 1
ATOM 1296 O O . VAL A 1 189 ? -3.125 -6.460 6.724 1.00 95.12 189 VAL A O 1
ATOM 1299 N N . ALA A 1 190 ? -2.922 -4.759 8.174 1.00 95.19 190 ALA A N 1
ATOM 1300 C CA . ALA A 1 190 ? -3.568 -3.750 7.344 1.00 95.19 190 ALA A CA 1
ATOM 1301 C C . ALA A 1 190 ? -2.690 -3.262 6.185 1.00 95.19 190 ALA A C 1
ATOM 1303 O O . ALA A 1 190 ? -3.218 -2.698 5.233 1.00 95.19 190 ALA A O 1
ATOM 1304 N N . ARG A 1 191 ? -1.366 -3.451 6.258 1.00 91.38 191 ARG A N 1
ATOM 1305 C CA . ARG A 1 191 ? -0.410 -2.880 5.304 1.00 91.38 191 ARG A CA 1
ATOM 1306 C C . ARG A 1 191 ? -0.712 -3.310 3.855 1.00 91.38 191 ARG A C 1
ATOM 1308 O O . ARG A 1 191 ? -0.637 -4.502 3.555 1.00 91.38 191 ARG A O 1
ATOM 1315 N N . PRO A 1 192 ? -0.995 -2.364 2.941 1.00 91.62 192 PRO A N 1
ATOM 1316 C CA . PRO A 1 192 ? -1.066 -2.658 1.520 1.00 91.62 192 PRO A CA 1
ATOM 1317 C C . PRO A 1 192 ? 0.348 -2.834 0.960 1.00 91.62 192 PRO A C 1
ATOM 1319 O O . PRO A 1 192 ? 1.240 -2.018 1.214 1.00 91.62 192 PRO A O 1
ATOM 1322 N N . GLU A 1 193 ? 0.543 -3.884 0.167 1.00 86.50 193 GLU A N 1
ATOM 1323 C CA . GLU A 1 193 ? 1.809 -4.114 -0.534 1.00 86.50 193 GLU A CA 1
ATOM 1324 C C . GLU A 1 193 ? 1.875 -3.301 -1.829 1.00 86.50 193 GLU A C 1
ATOM 1326 O O . GLU A 1 193 ? 2.954 -2.848 -2.195 1.00 86.50 193 GLU A O 1
ATOM 1331 N N . ARG A 1 194 ? 0.725 -3.076 -2.481 1.00 89.62 194 ARG A N 1
ATOM 1332 C CA . ARG A 1 194 ? 0.591 -2.341 -3.749 1.00 89.62 194 ARG A CA 1
ATOM 1333 C C . ARG A 1 194 ? -0.547 -1.321 -3.695 1.00 89.62 194 ARG A C 1
ATOM 1335 O O . ARG A 1 194 ? -1.468 -1.451 -2.886 1.00 89.62 194 ARG A O 1
ATOM 1342 N N . LEU A 1 195 ? -0.552 -0.369 -4.631 1.00 93.88 195 LEU A N 1
ATOM 1343 C CA . LEU A 1 195 ? -1.636 0.615 -4.778 1.00 93.88 195 LEU A CA 1
ATOM 1344 C C . LEU A 1 195 ? -3.018 -0.032 -4.941 1.00 93.88 195 LEU A C 1
ATOM 1346 O O . LEU A 1 195 ? -3.957 0.342 -4.247 1.00 93.88 195 LEU A O 1
ATOM 1350 N N . ILE A 1 196 ? -3.136 -1.046 -5.797 1.00 92.38 196 ILE A N 1
ATOM 1351 C CA . ILE A 1 196 ? -4.403 -1.757 -6.019 1.00 92.38 196 ILE A CA 1
ATOM 1352 C C . ILE A 1 196 ? -4.953 -2.421 -4.743 1.00 92.38 196 ILE A C 1
ATOM 1354 O O . ILE A 1 196 ? -6.165 -2.551 -4.592 1.00 92.38 196 ILE A O 1
ATOM 1358 N N . ASP A 1 197 ? -4.093 -2.803 -3.794 1.00 93.38 197 ASP A N 1
ATOM 1359 C CA . ASP A 1 197 ? -4.542 -3.381 -2.523 1.00 93.38 197 ASP A CA 1
ATOM 1360 C C . ASP A 1 197 ? -5.165 -2.285 -1.636 1.00 93.38 197 ASP A C 1
ATOM 1362 O O . ASP A 1 197 ? -6.180 -2.510 -0.978 1.00 93.38 197 ASP A O 1
ATOM 1366 N N . LEU A 1 198 ? -4.619 -1.063 -1.693 1.00 95.06 198 LEU A N 1
ATOM 1367 C CA . LEU A 1 198 ? -5.208 0.120 -1.061 1.00 95.06 198 LEU A CA 1
ATOM 1368 C C . LEU A 1 198 ? -6.541 0.512 -1.723 1.00 95.06 198 LEU A C 1
ATOM 1370 O O . LEU A 1 198 ? -7.510 0.779 -1.014 1.00 95.06 198 LEU A O 1
ATOM 1374 N N . VAL A 1 199 ? -6.624 0.488 -3.060 1.00 96.25 199 VAL A N 1
ATOM 1375 C CA . VAL A 1 199 ? -7.877 0.719 -3.810 1.00 96.25 199 VAL A CA 1
ATOM 1376 C C . VAL A 1 199 ? -8.954 -0.273 -3.366 1.00 96.25 199 VAL A C 1
ATOM 1378 O O . VAL A 1 199 ? -10.053 0.137 -2.991 1.00 96.25 199 VAL A O 1
ATOM 1381 N N . ALA A 1 200 ? -8.625 -1.568 -3.337 1.00 94.94 200 ALA A N 1
ATOM 1382 C CA . ALA A 1 200 ? -9.553 -2.625 -2.947 1.00 94.94 200 ALA A CA 1
ATOM 1383 C C . ALA A 1 200 ? -9.982 -2.521 -1.471 1.00 94.94 200 ALA A C 1
ATOM 1385 O O . ALA A 1 200 ? -11.120 -2.842 -1.129 1.00 94.94 200 ALA A O 1
ATOM 1386 N N . MET A 1 201 ? -9.095 -2.053 -0.585 1.00 94.62 201 MET A N 1
ATOM 1387 C CA . MET A 1 201 ? -9.425 -1.809 0.822 1.00 94.62 201 MET A CA 1
ATOM 1388 C C . MET A 1 201 ? -10.464 -0.694 0.975 1.00 94.62 201 MET A C 1
ATOM 1390 O O . MET A 1 201 ? -11.427 -0.857 1.726 1.00 94.62 201 MET A O 1
ATOM 1394 N N . VAL A 1 202 ? -10.300 0.421 0.254 1.00 95.06 202 VAL A N 1
ATOM 1395 C CA . VAL A 1 202 ? -11.282 1.516 0.270 1.00 95.06 202 VAL A CA 1
ATOM 1396 C C . VAL A 1 202 ? -12.593 1.063 -0.373 1.00 95.06 202 VAL A C 1
ATOM 1398 O O . VAL A 1 202 ? -13.653 1.340 0.180 1.00 95.06 202 VAL A O 1
ATOM 1401 N N . GLU A 1 203 ? -12.542 0.315 -1.480 1.00 95.19 203 GLU A N 1
ATOM 1402 C CA . GLU A 1 203 ? -13.726 -0.254 -2.144 1.00 95.19 203 GLU A CA 1
ATOM 1403 C C . GLU A 1 203 ? -14.549 -1.154 -1.212 1.00 95.19 203 GLU A C 1
ATOM 1405 O O . GLU A 1 203 ? -15.781 -1.091 -1.212 1.00 95.19 203 GLU A O 1
ATOM 1410 N N . ALA A 1 204 ? -13.879 -1.957 -0.378 1.00 93.06 204 ALA A N 1
ATOM 1411 C CA . ALA A 1 204 ? -14.526 -2.883 0.550 1.00 93.06 204 ALA A CA 1
ATOM 1412 C C . ALA A 1 204 ? -15.404 -2.180 1.602 1.00 93.06 204 ALA A C 1
ATOM 1414 O O . ALA A 1 204 ? -16.318 -2.799 2.152 1.00 93.06 204 ALA A O 1
ATOM 1415 N N . GLY A 1 205 ? -15.166 -0.896 1.881 1.00 93.06 205 GLY A N 1
ATOM 1416 C CA . GLY A 1 205 ? -16.014 -0.132 2.788 1.00 93.06 205 GLY A CA 1
ATOM 1417 C C . GLY A 1 205 ? -15.629 1.339 2.896 1.00 93.06 205 GLY A C 1
ATOM 1418 O O . GLY A 1 205 ? -15.111 1.746 3.937 1.00 93.06 205 GLY A O 1
ATOM 1419 N N . PRO A 1 206 ? -15.986 2.179 1.906 1.00 90.00 206 PRO A N 1
ATOM 1420 C CA . PRO A 1 206 ? -15.673 3.606 1.935 1.00 90.00 206 PRO A CA 1
ATOM 1421 C C . PRO A 1 206 ? -16.157 4.326 3.209 1.00 90.00 206 PRO A C 1
ATOM 1423 O O . PRO A 1 206 ? -15.399 5.128 3.752 1.00 90.00 206 PRO A O 1
ATOM 1426 N N . PRO A 1 207 ? -17.357 4.031 3.764 1.00 91.94 207 PRO A N 1
ATOM 1427 C CA . PRO A 1 207 ? -17.809 4.663 5.006 1.00 91.94 207 PRO A CA 1
ATOM 1428 C C . PRO A 1 207 ? -16.940 4.351 6.229 1.00 91.94 207 PRO A C 1
ATOM 1430 O O . PRO A 1 207 ? -16.925 5.144 7.164 1.00 91.94 207 PRO A O 1
ATOM 1433 N N . ALA A 1 208 ? -16.238 3.213 6.236 1.00 90.44 208 ALA A N 1
ATOM 1434 C CA . ALA A 1 208 ? -15.349 2.829 7.330 1.00 90.44 208 ALA A CA 1
ATOM 1435 C C . ALA A 1 208 ? -14.025 3.610 7.305 1.00 90.44 208 ALA A C 1
ATOM 1437 O O . ALA A 1 208 ? -13.391 3.752 8.343 1.00 90.44 208 ALA A O 1
ATOM 1438 N N . ILE A 1 209 ? -13.641 4.156 6.145 1.00 92.25 209 ILE A N 1
ATOM 1439 C CA . ILE A 1 209 ? -12.490 5.058 6.008 1.00 92.25 209 ILE A CA 1
ATOM 1440 C C . ILE A 1 209 ? -12.828 6.462 6.512 1.00 92.25 209 ILE A C 1
ATOM 1442 O O . ILE A 1 209 ? -11.963 7.158 7.034 1.00 92.25 209 ILE A O 1
ATOM 1446 N N . GLY A 1 210 ? -14.087 6.878 6.363 1.00 92.75 210 GLY A N 1
ATOM 1447 C CA . GLY A 1 210 ? -14.603 8.166 6.814 1.00 92.75 210 GLY A CA 1
ATOM 1448 C C . GLY A 1 210 ? -15.460 8.864 5.751 1.00 92.75 210 GLY A C 1
ATOM 1449 O O . GLY A 1 210 ? -15.658 8.332 4.654 1.00 92.75 210 GLY A O 1
ATOM 1450 N N . PRO A 1 211 ? -15.981 10.070 6.046 1.00 95.12 211 PRO A N 1
ATOM 1451 C CA . PRO A 1 211 ? -16.818 10.843 5.125 1.00 95.12 211 PRO A CA 1
ATOM 1452 C C . PRO A 1 211 ? -16.237 11.047 3.717 1.00 95.12 211 PRO A C 1
ATOM 1454 O O . PRO A 1 211 ? -17.000 11.120 2.756 1.00 95.12 211 PRO A O 1
ATOM 1457 N N . ALA A 1 212 ? -14.909 11.133 3.584 1.00 94.69 212 ALA A N 1
ATOM 1458 C CA . ALA A 1 212 ? -14.234 11.318 2.297 1.00 94.69 212 ALA A CA 1
ATOM 1459 C C . ALA A 1 212 ? -13.890 10.003 1.572 1.00 94.69 212 ALA A C 1
ATOM 1461 O O . ALA A 1 212 ? -13.356 10.047 0.467 1.00 94.69 212 ALA A O 1
ATOM 1462 N N . GLY A 1 213 ? -14.202 8.832 2.140 1.00 93.12 213 GLY A N 1
ATOM 1463 C CA . GLY A 1 213 ? -13.770 7.542 1.589 1.00 93.12 213 GLY A CA 1
ATOM 1464 C C . GLY A 1 213 ? -14.217 7.289 0.144 1.00 93.12 213 GLY A C 1
ATOM 1465 O O . GLY A 1 213 ? -13.465 6.725 -0.643 1.00 93.12 213 GLY A O 1
ATOM 1466 N N . ALA A 1 214 ? -15.417 7.739 -0.240 1.00 93.50 214 ALA A N 1
ATOM 1467 C CA . ALA A 1 214 ? -15.924 7.551 -1.604 1.00 93.50 214 ALA A CA 1
ATOM 1468 C C . ALA A 1 214 ? -15.193 8.416 -2.648 1.00 93.50 214 ALA A C 1
ATOM 1470 O O . ALA A 1 214 ? -14.984 7.971 -3.772 1.00 93.50 214 ALA A O 1
ATOM 1471 N N . GLU A 1 215 ? -14.813 9.641 -2.279 1.00 94.38 215 GLU A N 1
ATOM 1472 C CA . GLU A 1 215 ? -14.002 10.524 -3.127 1.00 94.38 215 GLU A CA 1
ATOM 1473 C C . GLU A 1 215 ? -12.586 9.959 -3.263 1.00 94.38 215 GLU A C 1
ATOM 1475 O O . GLU A 1 215 ? -12.082 9.804 -4.372 1.00 94.38 215 GLU A O 1
ATOM 1480 N N . LEU A 1 216 ? -12.008 9.527 -2.140 1.00 95.50 216 LEU A N 1
ATOM 1481 C CA . LEU A 1 216 ? -10.683 8.923 -2.095 1.00 95.50 216 LEU A CA 1
ATOM 1482 C C . LEU A 1 216 ? -10.571 7.658 -2.961 1.00 95.50 216 LEU A C 1
ATOM 1484 O O . LEU A 1 216 ? -9.542 7.449 -3.598 1.00 95.50 216 LEU A O 1
ATOM 1488 N N . PHE A 1 217 ? -11.618 6.829 -3.017 1.00 96.00 217 PHE A N 1
ATOM 1489 C CA . PHE A 1 217 ? -11.650 5.680 -3.926 1.00 96.00 217 PHE A CA 1
ATOM 1490 C C . PHE A 1 217 ? -11.448 6.103 -5.386 1.00 96.00 217 PHE A C 1
ATOM 1492 O O . PHE A 1 217 ? -10.669 5.479 -6.101 1.00 96.00 217 PHE A O 1
ATOM 1499 N N . GLY A 1 218 ? -12.125 7.172 -5.819 1.00 95.50 218 GLY A N 1
ATOM 1500 C CA . GLY A 1 218 ? -11.998 7.695 -7.178 1.00 95.50 218 GLY A CA 1
ATOM 1501 C C . GLY A 1 218 ? -10.580 8.168 -7.488 1.00 95.50 218 GLY A C 1
ATOM 1502 O O . GLY A 1 218 ? -10.031 7.796 -8.522 1.00 95.50 218 GLY A O 1
ATOM 1503 N N . GLU A 1 219 ? -9.968 8.923 -6.575 1.00 96.94 219 GLU A N 1
ATOM 1504 C CA . GLU A 1 219 ? -8.601 9.437 -6.747 1.00 96.94 219 GLU A CA 1
ATOM 1505 C C . GLU A 1 219 ? -7.550 8.316 -6.755 1.00 96.94 219 GLU A C 1
ATOM 1507 O O . GLU A 1 219 ? -6.660 8.301 -7.606 1.00 96.94 219 GLU A O 1
ATOM 1512 N N . LEU A 1 220 ? -7.674 7.325 -5.864 1.00 97.19 220 LEU A N 1
ATOM 1513 C CA . LEU A 1 220 ? -6.786 6.158 -5.846 1.00 97.19 220 LEU A CA 1
ATOM 1514 C C . LEU A 1 220 ? -6.930 5.314 -7.118 1.00 97.19 220 LEU A C 1
ATOM 1516 O O . LEU A 1 220 ? -5.930 4.870 -7.677 1.00 97.19 220 LEU A O 1
ATOM 1520 N N . LEU A 1 221 ? -8.162 5.104 -7.592 1.00 96.44 221 LEU A N 1
ATOM 1521 C CA . LEU A 1 221 ? -8.417 4.351 -8.818 1.00 96.44 221 LEU A CA 1
ATOM 1522 C C . LEU A 1 221 ? -7.852 5.075 -10.049 1.00 96.44 221 LEU A C 1
ATOM 1524 O O . LEU A 1 221 ? -7.262 4.430 -10.917 1.00 96.44 221 LEU A O 1
ATOM 1528 N N . ALA A 1 222 ? -7.995 6.402 -10.105 1.00 96.69 222 ALA A N 1
ATOM 1529 C CA . ALA A 1 222 ? -7.426 7.226 -11.166 1.00 96.69 222 ALA A CA 1
ATOM 1530 C C . ALA A 1 222 ? -5.891 7.173 -11.160 1.00 96.69 222 ALA A C 1
ATOM 1532 O O . ALA A 1 222 ? -5.283 6.993 -12.216 1.00 96.69 222 ALA A O 1
ATOM 1533 N N . LEU A 1 223 ? -5.254 7.254 -9.986 1.00 96.88 223 LEU A N 1
ATOM 1534 C CA . LEU A 1 223 ? -3.804 7.074 -9.856 1.00 96.88 223 LEU A CA 1
ATOM 1535 C C . LEU A 1 223 ? -3.352 5.696 -10.367 1.00 96.88 223 LEU A C 1
ATOM 1537 O O . LEU A 1 223 ? -2.316 5.588 -11.017 1.00 96.88 223 LEU A O 1
ATOM 1541 N N . ASP A 1 224 ? -4.146 4.656 -10.112 1.00 95.81 224 ASP A N 1
ATOM 1542 C CA . ASP A 1 224 ? -3.813 3.280 -10.483 1.00 95.81 224 ASP A CA 1
ATOM 1543 C C . ASP A 1 224 ? -3.969 3.001 -11.993 1.00 95.81 224 ASP A C 1
ATOM 1545 O O . ASP A 1 224 ? -3.166 2.266 -12.572 1.00 95.81 224 ASP A O 1
ATOM 1549 N N . HIS A 1 225 ? -4.965 3.607 -12.655 1.00 95.12 225 HIS A N 1
ATOM 1550 C CA . HIS A 1 225 ? -5.363 3.238 -14.025 1.00 95.12 225 HIS A CA 1
ATOM 1551 C C . HIS A 1 225 ? -5.271 4.347 -15.075 1.00 95.12 225 HIS A C 1
ATOM 1553 O O . HIS A 1 225 ? -5.286 4.040 -16.268 1.00 95.12 225 HIS A O 1
ATOM 1559 N N . GLU A 1 226 ? -5.223 5.615 -14.677 1.00 96.12 226 GLU A N 1
ATOM 1560 C CA . GLU A 1 226 ? -5.414 6.746 -15.594 1.00 96.12 226 GLU A CA 1
ATOM 1561 C C . GLU A 1 226 ? -4.203 7.681 -15.655 1.00 96.12 226 GLU A C 1
ATOM 1563 O O . GLU A 1 226 ? -3.937 8.253 -16.713 1.00 96.12 226 GLU A O 1
ATOM 1568 N N . VAL A 1 227 ? -3.459 7.830 -14.554 1.00 96.12 227 VAL A N 1
ATOM 1569 C CA . VAL A 1 227 ? -2.299 8.731 -14.481 1.00 96.12 227 VAL A CA 1
ATOM 1570 C C . VAL A 1 227 ? -1.103 8.131 -15.235 1.00 96.12 227 VAL A C 1
ATOM 1572 O O . VAL A 1 227 ? -0.678 7.028 -14.897 1.00 96.12 227 VAL A O 1
ATOM 1575 N N . PRO A 1 228 ? -0.527 8.824 -16.236 1.00 92.75 228 PRO A N 1
ATOM 1576 C CA . PRO A 1 228 ? 0.676 8.359 -16.932 1.00 92.75 228 PRO A CA 1
ATOM 1577 C C . PRO A 1 228 ? 1.899 8.276 -16.007 1.00 92.75 228 PRO A C 1
ATOM 1579 O O . PRO A 1 228 ? 2.041 9.098 -15.103 1.00 92.75 228 PRO A O 1
ATOM 1582 N N . ALA A 1 229 ? 2.838 7.366 -16.297 1.00 90.88 229 ALA A N 1
ATOM 1583 C CA . ALA A 1 229 ? 4.017 7.107 -15.456 1.00 90.88 229 ALA A CA 1
ATOM 1584 C C . ALA A 1 229 ? 4.808 8.369 -15.056 1.00 90.88 229 ALA A C 1
ATOM 1586 O O . ALA A 1 229 ? 5.208 8.509 -13.902 1.00 90.88 229 ALA A O 1
ATOM 1587 N N . GLY A 1 230 ? 5.003 9.303 -15.995 1.00 91.44 230 GLY A N 1
ATOM 1588 C CA . GLY A 1 230 ? 5.744 10.546 -15.752 1.00 91.44 230 GLY A CA 1
ATOM 1589 C C . GLY A 1 230 ? 5.036 11.550 -14.831 1.00 91.44 230 GLY A C 1
ATOM 1590 O O . GLY A 1 230 ? 5.660 12.502 -14.371 1.00 91.44 230 GLY A O 1
ATOM 1591 N N . GLU A 1 231 ? 3.746 11.352 -14.546 1.00 95.56 231 GLU A N 1
ATOM 1592 C CA . GLU A 1 231 ? 2.946 12.198 -13.650 1.00 95.56 231 GLU A CA 1
ATOM 1593 C C . GLU A 1 231 ? 2.651 11.519 -12.300 1.00 95.56 231 GLU A C 1
ATOM 1595 O O . GLU A 1 231 ? 2.246 12.198 -11.352 1.00 95.56 231 GLU A O 1
ATOM 1600 N N . THR A 1 232 ? 2.890 10.206 -12.178 1.00 95.81 232 THR A N 1
ATOM 1601 C CA . THR A 1 232 ? 2.564 9.395 -10.993 1.00 95.81 232 THR A CA 1
ATOM 1602 C C . THR A 1 232 ? 3.124 9.984 -9.704 1.00 95.81 232 THR A C 1
ATOM 1604 O O . THR A 1 232 ? 2.369 10.153 -8.750 1.00 95.81 232 THR A O 1
ATOM 1607 N N . ALA A 1 233 ? 4.408 10.360 -9.678 1.00 96.62 233 ALA A N 1
ATOM 1608 C CA . ALA A 1 233 ? 5.047 10.872 -8.464 1.00 96.62 233 ALA A CA 1
ATOM 1609 C C . ALA A 1 233 ? 4.399 12.162 -7.952 1.00 96.62 233 ALA A C 1
ATOM 1611 O O . ALA A 1 233 ? 4.129 12.318 -6.759 1.00 96.62 233 ALA A O 1
ATOM 1612 N N . VAL A 1 234 ? 4.060 13.069 -8.868 1.00 97.56 234 VAL A N 1
ATOM 1613 C CA . VAL A 1 234 ? 3.377 14.317 -8.521 1.00 97.56 234 VAL A CA 1
ATOM 1614 C C . VAL A 1 234 ? 1.982 14.016 -7.980 1.00 97.56 234 VAL A C 1
ATOM 1616 O O . VAL A 1 234 ? 1.647 14.467 -6.885 1.00 97.56 234 VAL A O 1
ATOM 1619 N N . ARG A 1 235 ? 1.182 13.216 -8.696 1.00 97.81 235 ARG A N 1
ATOM 1620 C CA . ARG A 1 235 ? -0.209 12.923 -8.306 1.00 97.81 235 ARG A CA 1
ATOM 1621 C C . ARG A 1 235 ? -0.290 12.111 -7.009 1.00 97.81 235 ARG A C 1
ATOM 1623 O O . ARG A 1 235 ? -1.130 12.411 -6.165 1.00 97.81 235 ARG A O 1
ATOM 1630 N N . ALA A 1 236 ? 0.620 11.164 -6.789 1.00 97.81 236 ALA A N 1
ATOM 1631 C CA . ALA A 1 236 ? 0.735 10.435 -5.526 1.00 97.81 236 ALA A CA 1
ATOM 1632 C C . ALA A 1 236 ? 1.102 11.364 -4.355 1.00 97.81 236 ALA A C 1
ATOM 1634 O O . ALA A 1 236 ? 0.514 11.257 -3.278 1.00 97.81 236 ALA A O 1
ATOM 1635 N N . GLY A 1 237 ? 2.015 12.319 -4.567 1.00 98.00 237 GLY A N 1
ATOM 1636 C CA . GLY A 1 237 ? 2.373 13.323 -3.562 1.00 98.00 237 GLY A CA 1
ATOM 1637 C C . GLY A 1 237 ? 1.227 14.287 -3.232 1.00 98.00 237 GLY A C 1
ATOM 1638 O O . GLY A 1 237 ? 1.055 14.682 -2.076 1.00 98.00 237 GLY A O 1
ATOM 1639 N N . GLU A 1 238 ? 0.409 14.658 -4.220 1.00 98.19 238 GLU A N 1
ATOM 1640 C CA . GLU A 1 238 ? -0.823 15.425 -3.999 1.00 98.19 238 GLU A CA 1
ATOM 1641 C C . GLU A 1 238 ? -1.824 14.632 -3.157 1.00 98.19 238 GLU A C 1
ATOM 1643 O O . GLU A 1 238 ? -2.282 15.135 -2.128 1.00 98.19 238 GLU A O 1
ATOM 1648 N N . LEU A 1 239 ? -2.067 13.374 -3.524 1.00 98.12 239 LEU A N 1
ATOM 1649 C CA . LEU A 1 239 ? -2.993 12.496 -2.819 1.00 98.12 239 LEU A CA 1
ATOM 1650 C C . LEU A 1 239 ? -2.541 12.199 -1.382 1.00 98.12 239 LEU A C 1
ATOM 1652 O O . LEU A 1 239 ? -3.354 12.207 -0.460 1.00 98.12 239 LEU A O 1
ATOM 1656 N N . LEU A 1 240 ? -1.237 12.015 -1.147 1.00 98.25 240 LEU A N 1
ATOM 1657 C CA . LEU A 1 240 ? -0.672 11.854 0.199 1.00 98.25 240 LEU A CA 1
ATOM 1658 C C . LEU A 1 240 ? -0.977 13.064 1.095 1.00 98.25 240 LEU A C 1
ATOM 1660 O O . LEU A 1 240 ? -1.353 12.905 2.264 1.00 98.25 240 LEU A O 1
ATOM 1664 N N . ARG A 1 241 ? -0.831 14.282 0.556 1.00 98.25 241 ARG A N 1
ATOM 1665 C CA . ARG A 1 241 ? -1.191 15.509 1.282 1.00 98.25 241 ARG A CA 1
ATOM 1666 C C . ARG A 1 241 ? -2.689 15.569 1.544 1.00 98.25 241 ARG A C 1
ATOM 1668 O O . ARG A 1 241 ? -3.074 15.900 2.659 1.00 98.25 241 ARG A O 1
ATOM 1675 N N . GLU A 1 242 ? -3.516 15.239 0.558 1.00 97.62 242 GLU A N 1
ATOM 1676 C CA . GLU A 1 242 ? -4.976 15.238 0.701 1.00 97.62 242 GLU A CA 1
ATOM 1677 C C . GLU A 1 242 ? -5.452 14.256 1.770 1.00 97.62 242 GLU A C 1
ATOM 1679 O O . GLU A 1 242 ? -6.233 14.645 2.636 1.00 97.62 242 GLU A O 1
ATOM 1684 N N . VAL A 1 243 ? -4.928 13.027 1.776 1.00 97.75 243 VAL A N 1
ATOM 1685 C CA . VAL A 1 243 ? -5.215 12.018 2.808 1.00 97.75 243 VAL A CA 1
ATOM 1686 C C . VAL A 1 243 ? -4.788 12.523 4.187 1.00 97.75 243 VAL A C 1
ATOM 1688 O O . VAL A 1 243 ? -5.549 12.413 5.147 1.00 97.75 243 VAL A O 1
ATOM 1691 N N . SER A 1 244 ? -3.609 13.140 4.290 1.00 97.75 244 SER A N 1
ATOM 1692 C CA . SER A 1 244 ? -3.111 13.694 5.556 1.00 97.75 244 SER A CA 1
ATOM 1693 C C . SER A 1 244 ? -3.968 14.858 6.066 1.00 97.75 244 SER A C 1
ATOM 1695 O O . SER A 1 244 ? -4.289 14.921 7.252 1.00 97.75 244 SER A O 1
ATOM 1697 N N . THR A 1 245 ? -4.386 15.766 5.181 1.00 97.81 245 THR A N 1
ATOM 1698 C CA . THR A 1 245 ? -5.297 16.867 5.522 1.00 97.81 245 THR A CA 1
ATOM 1699 C C . THR A 1 245 ? -6.680 16.345 5.903 1.00 97.81 245 THR A C 1
ATOM 1701 O O . THR A 1 245 ? -7.238 16.777 6.908 1.00 97.81 245 THR A O 1
ATOM 1704 N N . ALA A 1 246 ? -7.224 15.385 5.154 1.00 96.88 246 ALA A N 1
ATOM 1705 C CA . ALA A 1 246 ? -8.527 14.797 5.441 1.00 96.88 246 ALA A CA 1
ATOM 1706 C C . ALA A 1 246 ? -8.546 14.070 6.792 1.00 96.88 246 ALA A C 1
ATOM 1708 O O . ALA A 1 246 ? -9.550 14.140 7.498 1.00 96.88 246 ALA A O 1
ATOM 1709 N N . ALA A 1 247 ? -7.441 13.427 7.174 1.00 96.56 247 ALA A N 1
ATOM 1710 C CA . ALA A 1 247 ? -7.291 12.816 8.489 1.00 96.56 247 ALA A CA 1
ATOM 1711 C C . ALA A 1 247 ? -7.259 13.854 9.618 1.00 96.56 247 ALA A C 1
ATOM 1713 O O . ALA A 1 247 ? -8.005 13.731 10.588 1.00 96.56 247 ALA A O 1
ATOM 1714 N N . ALA A 1 248 ? -6.494 14.940 9.455 1.00 96.62 248 ALA A N 1
ATOM 1715 C CA . ALA A 1 248 ? -6.467 16.045 10.419 1.00 96.62 248 ALA A CA 1
ATOM 1716 C C . ALA A 1 248 ? -7.845 16.718 10.606 1.00 96.62 248 ALA A C 1
ATOM 1718 O O . ALA A 1 248 ? -8.144 17.248 11.675 1.00 96.62 248 ALA A O 1
ATOM 1719 N N . GLU A 1 249 ? -8.693 16.683 9.577 1.00 96.81 249 GLU A N 1
ATOM 1720 C CA . GLU A 1 249 ? -10.069 17.196 9.596 1.00 96.81 249 GLU A CA 1
ATOM 1721 C C . GLU A 1 249 ? -11.113 16.154 10.047 1.00 96.81 249 GLU A C 1
ATOM 1723 O O . GLU A 1 249 ? -12.306 16.460 10.079 1.00 96.81 249 GLU A O 1
ATOM 1728 N N . GLY A 1 250 ? -10.706 14.918 10.359 1.00 95.25 250 GLY A N 1
ATOM 1729 C CA . GLY A 1 250 ? -11.610 13.823 10.738 1.00 95.25 250 GLY A CA 1
ATOM 1730 C C . GLY A 1 250 ? -12.503 13.307 9.599 1.00 95.25 250 GLY A C 1
ATOM 1731 O O . GLY A 1 250 ? -13.500 12.628 9.845 1.00 95.25 250 GLY A O 1
ATOM 1732 N N . ARG A 1 251 ? -12.182 13.634 8.341 1.00 96.88 251 ARG A N 1
ATOM 1733 C CA . ARG A 1 251 ? -12.872 13.123 7.141 1.00 96.88 251 ARG A CA 1
ATOM 1734 C C . ARG A 1 251 ? -12.344 11.763 6.683 1.00 96.88 251 ARG A C 1
ATOM 1736 O O . ARG A 1 251 ? -13.028 11.081 5.919 1.00 96.88 251 ARG A O 1
ATOM 1743 N N . VAL A 1 252 ? -11.150 11.398 7.137 1.00 95.75 252 VAL A N 1
ATOM 1744 C CA . VAL A 1 252 ? -10.497 10.095 6.974 1.00 95.75 252 VAL A CA 1
ATOM 1745 C C . VAL A 1 252 ? -9.992 9.658 8.350 1.00 95.75 252 VAL A C 1
ATOM 1747 O O . VAL A 1 252 ? -9.643 10.513 9.162 1.00 95.75 252 VAL A O 1
ATOM 1750 N N . SER A 1 253 ? -9.979 8.361 8.648 1.00 92.19 253 SER A N 1
ATOM 1751 C CA . SER A 1 253 ? -9.457 7.880 9.925 1.00 92.19 253 SER A CA 1
ATOM 1752 C C . SER A 1 253 ? -7.929 7.943 9.990 1.00 92.19 253 SER A C 1
ATOM 1754 O O . SER A 1 253 ? -7.224 7.806 8.984 1.00 92.19 253 SER A O 1
ATOM 1756 N N . GLU A 1 254 ? -7.402 8.154 11.194 1.00 92.06 254 GLU A N 1
ATOM 1757 C CA . GLU A 1 254 ? -5.959 8.252 11.416 1.00 92.06 254 GLU A CA 1
ATOM 1758 C C . GLU A 1 254 ? -5.259 6.907 11.172 1.00 92.06 254 GLU A C 1
ATOM 1760 O O . GLU A 1 254 ? -4.176 6.879 10.579 1.00 92.06 254 GLU A O 1
ATOM 1765 N N . ALA A 1 255 ? -5.894 5.780 11.526 1.00 91.00 255 ALA A N 1
ATOM 1766 C CA . ALA A 1 255 ? -5.359 4.460 11.200 1.00 91.00 255 ALA A CA 1
ATOM 1767 C C . ALA A 1 255 ? -5.279 4.240 9.685 1.00 91.00 255 ALA A C 1
ATOM 1769 O O . ALA A 1 255 ? -4.273 3.721 9.196 1.00 91.00 255 ALA A O 1
ATOM 1770 N N . PHE A 1 256 ? -6.284 4.678 8.917 1.00 93.94 256 PHE A N 1
ATOM 1771 C CA . PHE A 1 256 ? -6.213 4.581 7.462 1.00 93.94 256 PHE A CA 1
ATOM 1772 C C . PHE A 1 256 ? -5.079 5.444 6.897 1.00 93.94 256 PHE A C 1
ATOM 1774 O O . PHE A 1 256 ? -4.312 4.959 6.065 1.00 93.94 256 PHE A O 1
ATOM 1781 N N . ARG A 1 257 ? -4.921 6.692 7.365 1.00 95.50 257 ARG A N 1
ATOM 1782 C CA . ARG A 1 257 ? -3.803 7.565 6.958 1.00 95.50 257 ARG A CA 1
ATOM 1783 C C . ARG A 1 257 ? -2.461 6.870 7.181 1.00 95.50 257 ARG A C 1
ATOM 1785 O O . ARG A 1 257 ? -1.634 6.848 6.272 1.00 95.50 257 ARG A O 1
ATOM 1792 N N . ALA A 1 258 ? -2.257 6.287 8.362 1.00 93.88 258 ALA A N 1
ATOM 1793 C CA . ALA A 1 258 ? -1.022 5.589 8.713 1.00 93.88 258 ALA A CA 1
ATOM 1794 C C . ALA A 1 258 ? -0.749 4.368 7.815 1.00 93.88 258 ALA A C 1
ATOM 1796 O O . ALA A 1 258 ? 0.404 4.070 7.514 1.00 93.88 258 ALA A O 1
ATOM 1797 N N . VAL A 1 259 ? -1.800 3.683 7.360 1.00 94.19 259 VAL A N 1
ATOM 1798 C CA . VAL A 1 259 ? -1.708 2.512 6.476 1.00 94.19 259 VAL A CA 1
ATOM 1799 C C . VAL A 1 259 ? -1.494 2.903 5.009 1.00 94.19 259 VAL A C 1
ATOM 1801 O O . VAL A 1 259 ? -0.721 2.251 4.306 1.00 94.19 259 VAL A O 1
ATOM 1804 N N . ALA A 1 260 ? -2.142 3.970 4.541 1.00 95.38 260 ALA A N 1
ATOM 1805 C CA . ALA A 1 260 ? -2.052 4.446 3.162 1.00 95.38 260 ALA A CA 1
ATOM 1806 C C . ALA A 1 260 ? -0.730 5.173 2.870 1.00 95.38 260 ALA A C 1
ATOM 1808 O O . ALA A 1 260 ? -0.161 5.009 1.786 1.00 95.38 260 ALA A O 1
ATOM 1809 N N . ALA A 1 261 ? -0.235 5.964 3.831 1.00 95.81 261 ALA A N 1
ATOM 1810 C CA . ALA A 1 261 ? 0.899 6.863 3.630 1.00 95.81 261 ALA A CA 1
ATOM 1811 C C . ALA A 1 261 ? 2.155 6.165 3.083 1.00 95.81 261 ALA A C 1
ATOM 1813 O O . ALA A 1 261 ? 2.649 6.627 2.059 1.00 95.81 261 ALA A O 1
ATOM 1814 N N . PRO A 1 262 ? 2.626 5.020 3.620 1.00 94.88 262 PRO A N 1
ATOM 1815 C CA . PRO A 1 262 ? 3.843 4.386 3.115 1.00 94.88 262 PRO A CA 1
ATOM 1816 C C . PRO A 1 262 ? 3.773 3.974 1.641 1.00 94.88 262 PRO A C 1
ATOM 1818 O O . PRO A 1 262 ? 4.802 3.908 0.974 1.00 94.88 262 PRO A O 1
ATOM 1821 N N . THR A 1 263 ? 2.589 3.629 1.129 1.00 94.81 263 THR A N 1
ATOM 1822 C CA . THR A 1 263 ? 2.415 3.264 -0.286 1.00 94.81 263 THR A CA 1
ATOM 1823 C C . THR A 1 263 ? 2.384 4.507 -1.167 1.00 94.81 263 THR A C 1
ATOM 1825 O O . THR A 1 263 ? 3.051 4.533 -2.198 1.00 94.81 263 THR A O 1
ATOM 1828 N N . LEU A 1 264 ? 1.693 5.564 -0.737 1.00 96.44 264 LEU A N 1
ATOM 1829 C CA . LEU A 1 264 ? 1.677 6.837 -1.462 1.00 96.44 264 LEU A CA 1
ATOM 1830 C C . LEU A 1 264 ? 3.045 7.537 -1.443 1.00 96.44 264 LEU A C 1
ATOM 1832 O O . LEU A 1 264 ? 3.426 8.123 -2.446 1.00 96.44 264 LEU A O 1
ATOM 1836 N N . GLU A 1 265 ? 3.807 7.432 -0.353 1.00 95.94 265 GLU A N 1
ATOM 1837 C CA . GLU A 1 265 ? 5.180 7.946 -0.242 1.00 95.94 265 GLU A CA 1
ATOM 1838 C C . GLU A 1 265 ? 6.127 7.267 -1.233 1.00 95.94 265 GLU A C 1
ATOM 1840 O O . GLU A 1 265 ? 6.896 7.956 -1.894 1.00 95.94 265 GLU A O 1
ATOM 1845 N N . ARG A 1 266 ? 6.043 5.935 -1.381 1.00 93.62 266 ARG A N 1
ATOM 1846 C CA . ARG A 1 266 ? 6.838 5.204 -2.384 1.00 93.62 266 ARG A CA 1
ATOM 1847 C C . ARG A 1 266 ? 6.506 5.649 -3.802 1.00 93.62 266 ARG A C 1
ATOM 1849 O O . ARG A 1 266 ? 7.409 5.855 -4.598 1.00 93.62 266 ARG A O 1
ATOM 1856 N N . LEU A 1 267 ? 5.220 5.806 -4.110 1.00 94.94 267 LEU A N 1
ATOM 1857 C CA . LEU A 1 267 ? 4.787 6.261 -5.431 1.00 94.94 267 LEU A CA 1
ATOM 1858 C C . LEU A 1 267 ? 5.137 7.724 -5.691 1.00 94.94 267 LEU A C 1
ATOM 1860 O O . LEU A 1 267 ? 5.328 8.091 -6.843 1.00 94.94 267 LEU A O 1
ATOM 1864 N N . ALA A 1 268 ? 5.207 8.544 -4.641 1.00 96.69 268 ALA A N 1
ATOM 1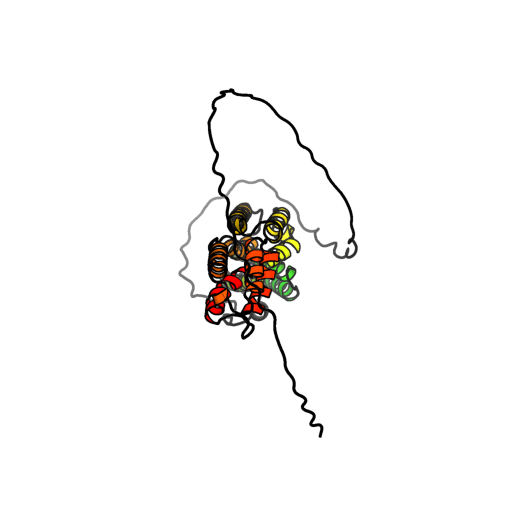865 C CA . ALA A 1 268 ? 5.590 9.947 -4.714 1.00 96.69 268 ALA A CA 1
ATOM 1866 C C . ALA A 1 268 ? 7.101 10.162 -4.911 1.00 96.69 268 ALA A C 1
ATOM 1868 O O . ALA A 1 268 ? 7.522 11.307 -5.083 1.00 96.69 268 ALA A O 1
ATOM 1869 N N . ASP A 1 269 ? 7.911 9.099 -4.890 1.00 95.06 269 ASP A N 1
ATOM 1870 C CA . ASP A 1 269 ? 9.341 9.165 -5.173 1.00 95.06 269 ASP A CA 1
ATOM 1871 C C . ASP A 1 269 ? 9.593 9.195 -6.695 1.00 95.06 269 ASP A C 1
ATOM 1873 O O . ASP A 1 269 ? 9.344 8.197 -7.382 1.00 95.06 269 ASP A O 1
ATOM 1877 N N . PRO A 1 270 ? 10.091 10.314 -7.260 1.00 94.50 270 PRO A N 1
ATOM 1878 C CA . PRO A 1 270 ? 10.383 10.390 -8.689 1.00 94.50 270 PRO A CA 1
ATOM 1879 C C . PRO A 1 270 ? 11.542 9.478 -9.113 1.00 94.50 270 PRO A C 1
ATOM 1881 O O . PRO A 1 270 ? 11.602 9.116 -10.291 1.00 94.50 270 PRO A O 1
ATOM 1884 N N . ALA A 1 271 ? 12.419 9.063 -8.186 1.00 94.44 271 ALA A N 1
ATOM 1885 C CA . ALA A 1 271 ? 13.615 8.279 -8.496 1.00 94.44 271 ALA A CA 1
ATOM 1886 C C . ALA A 1 271 ? 13.279 6.973 -9.227 1.00 94.44 271 ALA A C 1
ATOM 1888 O O . ALA A 1 271 ? 13.964 6.598 -10.169 1.00 94.44 271 ALA A O 1
ATOM 1889 N N . VAL A 1 272 ? 12.163 6.323 -8.878 1.00 90.75 272 VAL A N 1
ATOM 1890 C CA . VAL A 1 272 ? 11.734 5.072 -9.524 1.00 90.75 272 VAL A CA 1
ATOM 1891 C C . VAL A 1 272 ? 11.493 5.261 -11.027 1.00 90.75 272 VAL A C 1
ATOM 1893 O O . VAL A 1 272 ? 11.864 4.408 -11.837 1.00 90.75 272 VAL A O 1
ATOM 1896 N N . HIS A 1 273 ? 10.868 6.374 -11.419 1.00 93.75 273 HIS A N 1
ATOM 1897 C CA . HIS A 1 273 ? 10.632 6.669 -12.831 1.00 93.75 273 HIS A CA 1
ATOM 1898 C C . HIS A 1 273 ? 11.907 7.158 -13.526 1.00 93.75 273 HIS A C 1
ATOM 1900 O O . HIS A 1 273 ? 12.152 6.788 -14.673 1.00 93.75 273 HIS A O 1
ATOM 1906 N N . GLU A 1 274 ? 12.727 7.956 -12.842 1.00 95.69 274 GLU A N 1
ATOM 1907 C CA . GLU A 1 274 ? 14.010 8.442 -13.361 1.00 95.69 274 GLU A CA 1
ATOM 1908 C C . GLU A 1 274 ? 14.976 7.282 -13.656 1.00 95.69 274 GLU A C 1
ATOM 1910 O O . GLU A 1 274 ? 15.501 7.202 -14.768 1.00 95.69 274 GLU A O 1
ATOM 1915 N N . ASP A 1 275 ? 15.106 6.325 -12.734 1.00 96.75 275 ASP A N 1
ATOM 1916 C CA . ASP A 1 275 ? 15.922 5.116 -12.891 1.00 96.75 275 ASP A CA 1
ATOM 1917 C C . ASP A 1 275 ? 15.440 4.256 -14.074 1.00 96.75 275 ASP A C 1
ATOM 1919 O O . ASP A 1 275 ? 16.242 3.721 -14.844 1.00 96.75 275 ASP A O 1
ATOM 1923 N N . LEU A 1 276 ? 14.118 4.139 -14.267 1.00 96.81 276 LEU A N 1
ATOM 1924 C CA . LEU A 1 276 ? 13.541 3.437 -15.418 1.00 96.81 276 LEU A CA 1
ATOM 1925 C C . LEU A 1 276 ? 13.896 4.130 -16.742 1.00 96.81 276 LEU A C 1
ATOM 1927 O O . LEU A 1 276 ? 14.224 3.450 -17.718 1.00 96.81 276 LEU A O 1
ATOM 1931 N N . GLN A 1 277 ? 13.826 5.462 -16.790 1.00 97.44 277 GLN A N 1
ATOM 1932 C CA . GLN A 1 277 ? 14.173 6.239 -17.983 1.00 97.44 277 GLN A CA 1
ATOM 1933 C C . GLN A 1 277 ? 15.670 6.150 -18.296 1.00 97.44 277 GLN A C 1
ATOM 1935 O O . GLN A 1 277 ? 16.039 6.002 -19.462 1.00 97.44 277 GLN A O 1
ATOM 1940 N N . GLU A 1 278 ? 16.534 6.184 -17.278 1.00 97.81 278 GLU A N 1
ATOM 1941 C CA . GLU A 1 278 ? 17.978 6.001 -17.446 1.00 97.81 278 GLU A CA 1
ATOM 1942 C C . GLU A 1 278 ? 18.302 4.601 -17.979 1.00 97.81 278 GLU A C 1
ATOM 1944 O O . GLU A 1 278 ? 19.020 4.469 -18.977 1.00 97.81 278 GLU A O 1
ATOM 1949 N N . LEU A 1 279 ? 17.705 3.560 -17.388 1.00 97.88 279 LEU A N 1
ATOM 1950 C CA . LEU A 1 279 ? 17.852 2.181 -17.850 1.00 97.88 279 LEU A CA 1
ATOM 1951 C C . LEU A 1 279 ? 17.392 2.024 -19.305 1.00 97.88 279 LEU A C 1
ATOM 1953 O O . LEU A 1 279 ? 18.090 1.402 -20.110 1.00 97.88 279 LEU A O 1
ATOM 1957 N N . LEU A 1 280 ? 16.234 2.593 -19.659 1.00 98.06 280 LEU A N 1
ATOM 1958 C CA . LEU A 1 280 ? 15.712 2.571 -21.024 1.00 98.06 280 LEU A CA 1
ATOM 1959 C C . LEU A 1 280 ? 16.668 3.278 -21.993 1.00 98.06 280 LEU A C 1
ATOM 1961 O O . LEU A 1 280 ? 17.037 2.690 -23.009 1.00 98.06 280 LEU A O 1
ATOM 1965 N N . ALA A 1 281 ? 17.120 4.490 -21.671 1.00 98.00 281 ALA A N 1
ATOM 1966 C CA . ALA A 1 281 ? 18.037 5.250 -22.519 1.00 98.00 281 ALA A CA 1
ATOM 1967 C C . ALA A 1 281 ? 19.367 4.506 -22.736 1.00 98.00 281 ALA A C 1
ATOM 1969 O O . ALA A 1 281 ? 19.869 4.421 -23.861 1.00 98.00 281 ALA A O 1
ATOM 1970 N N . ALA A 1 282 ? 19.919 3.911 -21.677 1.00 97.31 282 ALA A N 1
ATOM 1971 C CA . ALA A 1 282 ? 21.149 3.130 -21.738 1.00 97.31 282 ALA A CA 1
ATOM 1972 C C . ALA A 1 282 ? 20.983 1.838 -22.563 1.00 97.31 282 ALA A C 1
ATOM 1974 O O . ALA A 1 282 ? 21.890 1.453 -23.306 1.00 97.31 282 ALA A O 1
ATOM 1975 N N . ALA A 1 283 ? 19.826 1.182 -22.455 1.00 97.25 283 ALA A N 1
ATOM 1976 C CA . ALA A 1 283 ? 19.468 -0.009 -23.220 1.00 97.25 283 ALA A CA 1
ATOM 1977 C C . ALA A 1 283 ? 19.237 0.301 -24.711 1.00 97.25 283 ALA A C 1
ATOM 1979 O O . ALA A 1 283 ? 19.585 -0.507 -25.572 1.00 97.25 283 ALA A O 1
ATOM 1980 N N . GLU A 1 284 ? 18.671 1.465 -25.037 1.00 97.94 284 GLU A N 1
ATOM 1981 C CA . GLU A 1 284 ? 18.474 1.918 -26.419 1.00 97.94 284 GLU A CA 1
ATOM 1982 C C . GLU A 1 284 ? 19.780 2.327 -27.099 1.00 97.94 284 GLU A C 1
ATOM 1984 O O . GLU A 1 284 ? 19.950 2.076 -28.294 1.00 97.94 284 GLU A O 1
ATOM 1989 N N . ALA A 1 285 ? 20.704 2.931 -26.347 1.00 97.69 285 ALA A N 1
ATOM 1990 C CA . ALA A 1 285 ? 22.009 3.343 -26.854 1.00 97.69 285 ALA A CA 1
ATOM 1991 C C . ALA A 1 285 ? 22.905 2.148 -27.221 1.00 97.69 285 ALA A C 1
ATOM 1993 O O . ALA A 1 285 ? 23.658 2.222 -28.194 1.00 97.69 285 ALA A O 1
ATOM 1994 N N . ASP A 1 286 ? 22.812 1.047 -26.471 1.00 97.06 286 ASP A N 1
ATOM 1995 C CA . ASP A 1 286 ? 23.544 -0.191 -26.745 1.00 97.06 286 ASP A CA 1
ATOM 1996 C C . ASP A 1 286 ? 22.661 -1.431 -26.524 1.00 97.06 286 ASP A C 1
ATOM 1998 O O . ASP A 1 286 ? 22.767 -2.098 -25.493 1.00 97.06 286 ASP A O 1
ATOM 2002 N N . PRO A 1 287 ? 21.818 -1.818 -27.502 1.00 95.75 287 PRO A N 1
ATOM 2003 C CA . PRO A 1 287 ? 20.981 -3.013 -27.378 1.00 95.75 287 PRO A CA 1
ATOM 2004 C C . PRO A 1 287 ? 21.788 -4.312 -27.226 1.00 95.75 287 PRO A C 1
ATOM 2006 O O . PRO A 1 287 ? 21.269 -5.314 -26.729 1.00 95.75 287 PRO A O 1
ATOM 2009 N N . GLY A 1 288 ? 23.063 -4.312 -27.640 1.00 95.06 288 GLY A N 1
ATOM 2010 C CA . GLY A 1 288 ? 23.959 -5.462 -27.534 1.00 95.06 288 GLY A CA 1
ATOM 2011 C C . GLY A 1 288 ? 24.259 -5.851 -26.086 1.00 95.06 288 GLY A C 1
ATOM 2012 O O . GLY A 1 288 ? 24.433 -7.040 -25.807 1.00 95.06 288 GLY A O 1
ATOM 2013 N N . ARG A 1 289 ? 24.233 -4.888 -25.151 1.00 95.81 289 ARG A N 1
ATOM 2014 C CA . ARG A 1 289 ? 24.421 -5.141 -23.711 1.00 95.81 289 ARG A CA 1
ATOM 2015 C C . ARG A 1 289 ? 23.302 -5.977 -23.099 1.00 95.81 289 ARG A C 1
ATOM 2017 O O . ARG A 1 289 ? 23.526 -6.645 -22.094 1.00 95.81 289 ARG A O 1
ATOM 2024 N N . ILE A 1 290 ? 22.102 -5.931 -23.680 1.00 97.25 290 ILE A N 1
ATOM 2025 C CA . ILE A 1 290 ? 20.930 -6.626 -23.145 1.00 97.25 290 ILE A CA 1
ATOM 2026 C C . ILE A 1 290 ? 21.066 -8.122 -23.406 1.00 97.25 290 ILE A C 1
ATOM 2028 O O . ILE A 1 290 ? 20.871 -8.908 -22.489 1.00 97.25 290 ILE A O 1
ATOM 2032 N N . GLY A 1 291 ? 21.454 -8.515 -24.623 1.00 95.38 291 GLY A N 1
ATOM 2033 C CA . GLY A 1 291 ? 21.575 -9.912 -25.045 1.00 95.38 291 GLY A CA 1
ATOM 2034 C C . GLY A 1 291 ? 20.467 -10.359 -26.012 1.00 95.38 291 GLY A C 1
ATOM 2035 O O . GLY A 1 291 ? 19.827 -9.522 -26.650 1.00 95.38 291 GLY A O 1
ATOM 2036 N N . PRO A 1 292 ? 20.242 -11.678 -26.168 1.00 96.50 292 PRO A N 1
ATOM 2037 C CA . PRO A 1 292 ? 19.326 -12.230 -27.173 1.00 96.50 292 PRO A CA 1
ATOM 2038 C C . PRO A 1 292 ? 17.880 -11.717 -27.102 1.00 96.50 292 PRO A C 1
ATOM 2040 O O . PRO A 1 292 ? 17.227 -11.607 -28.139 1.00 96.50 292 PRO A O 1
ATOM 2043 N N . ALA A 1 293 ? 17.388 -11.372 -25.910 1.00 97.06 293 ALA A N 1
ATOM 2044 C CA . ALA A 1 293 ? 16.033 -10.862 -25.694 1.00 97.06 293 ALA A CA 1
ATOM 2045 C C . ALA A 1 293 ? 15.907 -9.326 -25.805 1.00 97.06 293 ALA A C 1
ATOM 2047 O O . ALA A 1 293 ? 14.898 -8.760 -25.377 1.00 97.06 293 ALA A O 1
ATOM 2048 N N . ALA A 1 294 ? 16.906 -8.632 -26.370 1.00 97.81 294 ALA A N 1
ATOM 2049 C CA . ALA A 1 294 ? 16.909 -7.171 -26.503 1.00 97.81 294 ALA A CA 1
ATOM 2050 C C . ALA A 1 294 ? 15.599 -6.577 -27.065 1.00 97.81 294 ALA A C 1
ATOM 2052 O O . ALA A 1 294 ? 15.101 -5.614 -26.477 1.00 97.81 294 ALA A O 1
ATOM 2053 N N . PRO A 1 295 ? 14.977 -7.129 -28.131 1.00 98.06 295 PRO A N 1
ATOM 2054 C CA . PRO A 1 295 ? 13.728 -6.577 -28.657 1.00 98.06 295 PRO A CA 1
ATOM 2055 C C . PRO A 1 295 ? 12.574 -6.607 -27.645 1.00 98.06 295 PRO A C 1
ATOM 2057 O O . PRO A 1 295 ? 11.833 -5.632 -27.532 1.00 98.06 295 PRO A O 1
ATOM 2060 N N . GLN A 1 296 ? 12.425 -7.707 -26.902 1.00 98.06 296 GLN A N 1
ATOM 2061 C CA . GLN A 1 296 ? 11.358 -7.889 -25.915 1.00 98.06 296 GLN A CA 1
ATOM 2062 C C . GLN A 1 296 ? 11.583 -7.011 -24.681 1.00 98.06 296 GLN A C 1
ATOM 2064 O O . GLN A 1 296 ? 10.639 -6.394 -24.185 1.00 98.06 296 GLN A O 1
ATOM 2069 N N . VAL A 1 297 ? 12.831 -6.916 -24.217 1.00 98.00 297 VAL A N 1
ATOM 2070 C CA . VAL A 1 297 ? 13.210 -6.051 -23.093 1.00 98.00 297 VAL A CA 1
ATOM 2071 C C . VAL A 1 297 ? 12.944 -4.587 -23.433 1.00 98.00 297 VAL A C 1
ATOM 2073 O O . VAL A 1 297 ? 12.247 -3.916 -22.680 1.00 98.00 297 VAL A O 1
ATOM 2076 N N . LEU A 1 298 ? 13.414 -4.100 -24.587 1.00 98.44 298 LEU A N 1
ATOM 2077 C CA . LEU A 1 298 ? 13.196 -2.710 -25.004 1.00 98.44 298 LEU A CA 1
ATOM 2078 C C . LEU A 1 298 ? 11.712 -2.387 -25.198 1.00 98.44 298 LEU A C 1
ATOM 2080 O O . LEU A 1 298 ? 11.266 -1.310 -24.811 1.00 98.44 298 LEU A O 1
ATOM 2084 N N . ALA A 1 299 ? 10.932 -3.308 -25.772 1.00 98.19 299 ALA A N 1
ATOM 2085 C CA . ALA A 1 299 ? 9.486 -3.130 -25.885 1.00 98.19 299 ALA A CA 1
ATOM 2086 C C . ALA A 1 299 ? 8.818 -3.005 -24.504 1.00 98.19 299 ALA A C 1
ATOM 2088 O O . ALA A 1 299 ? 7.966 -2.139 -24.316 1.00 98.19 299 ALA A O 1
ATOM 2089 N N . SER A 1 300 ? 9.237 -3.827 -23.538 1.00 97.81 300 SER A N 1
ATOM 2090 C CA . SER A 1 300 ? 8.688 -3.817 -22.177 1.00 97.81 300 SER A CA 1
ATOM 2091 C C . SER A 1 300 ? 9.087 -2.561 -21.401 1.00 97.81 300 SER A C 1
ATOM 2093 O O . SER A 1 300 ? 8.238 -1.964 -20.750 1.00 97.81 300 SER A O 1
ATOM 2095 N N . LEU A 1 301 ? 10.346 -2.119 -21.505 1.00 97.88 301 LEU A N 1
ATOM 2096 C CA . LEU A 1 301 ? 10.826 -0.896 -20.851 1.00 97.88 301 LEU A CA 1
ATOM 2097 C C . LEU A 1 301 ? 10.109 0.352 -21.381 1.00 97.88 301 LEU A C 1
ATOM 2099 O O . LEU A 1 301 ? 9.658 1.170 -20.587 1.00 97.88 301 LEU A O 1
ATOM 2103 N N . ARG A 1 302 ? 9.925 0.468 -22.705 1.00 98.00 302 ARG A N 1
ATOM 2104 C CA . ARG A 1 302 ? 9.142 1.566 -23.303 1.00 98.00 302 ARG A CA 1
ATOM 2105 C C . ARG A 1 302 ? 7.696 1.560 -22.826 1.00 98.00 302 ARG A C 1
ATOM 2107 O O . ARG A 1 302 ? 7.177 2.599 -22.443 1.00 98.00 302 ARG A O 1
ATOM 2114 N N . ALA A 1 303 ? 7.058 0.389 -22.817 1.00 96.50 303 ALA A N 1
ATOM 2115 C CA . ALA A 1 303 ? 5.687 0.263 -22.339 1.00 96.50 303 ALA A CA 1
ATOM 2116 C C . ALA A 1 303 ? 5.571 0.662 -20.858 1.00 96.50 303 ALA A C 1
ATOM 2118 O O . ALA A 1 303 ? 4.708 1.462 -20.507 1.00 96.50 303 ALA A O 1
ATOM 2119 N N . ALA A 1 304 ? 6.471 0.169 -20.002 1.00 95.62 304 ALA A N 1
ATOM 2120 C CA . ALA A 1 304 ? 6.494 0.520 -18.586 1.00 95.62 304 ALA A CA 1
ATOM 2121 C C . ALA A 1 304 ? 6.727 2.024 -18.360 1.00 95.62 304 ALA A C 1
ATOM 2123 O O . ALA A 1 304 ? 6.149 2.593 -17.441 1.00 95.62 304 ALA A O 1
ATOM 2124 N N . ALA A 1 305 ? 7.524 2.683 -19.203 1.00 95.38 305 ALA A N 1
ATOM 2125 C CA . ALA A 1 305 ? 7.806 4.113 -19.101 1.00 95.38 305 ALA A CA 1
ATOM 2126 C C . ALA A 1 305 ? 6.608 5.020 -19.446 1.00 95.38 305 ALA A C 1
ATOM 2128 O O . ALA A 1 305 ? 6.637 6.205 -19.127 1.00 95.38 305 ALA A O 1
ATOM 2129 N N . GLU A 1 306 ? 5.556 4.492 -20.075 1.00 94.94 306 GLU A N 1
ATOM 2130 C CA . GLU A 1 306 ? 4.375 5.269 -20.482 1.00 94.94 306 GLU A CA 1
ATOM 2131 C C . GLU A 1 306 ? 3.107 4.893 -19.698 1.00 94.94 306 GLU A C 1
ATOM 2133 O O . GLU A 1 306 ? 2.170 5.686 -19.594 1.00 94.94 306 GLU A O 1
ATOM 2138 N N . GLN A 1 307 ? 3.058 3.678 -19.154 1.00 95.38 307 GLN A N 1
ATOM 2139 C CA . GLN A 1 307 ? 1.856 3.099 -18.560 1.00 95.38 307 GLN A CA 1
ATOM 2140 C C . GLN A 1 307 ? 1.527 3.648 -17.157 1.00 95.38 307 GLN A C 1
ATOM 2142 O O . GLN A 1 307 ? 2.434 3.923 -16.376 1.00 95.38 307 GLN A O 1
ATOM 2147 N N . PRO A 1 308 ? 0.232 3.725 -16.794 1.00 94.75 308 PRO A N 1
ATOM 2148 C CA . PRO A 1 308 ? -0.209 3.907 -15.407 1.00 94.75 308 PRO A CA 1
ATOM 2149 C C . PRO A 1 308 ? 0.259 2.789 -14.467 1.00 94.75 308 PRO A C 1
ATOM 2151 O O . PRO A 1 308 ? 0.682 1.731 -14.931 1.00 94.75 308 PRO A O 1
ATOM 2154 N N . VAL A 1 309 ? 0.130 2.988 -13.151 1.00 94.00 309 VAL A N 1
ATOM 2155 C CA . VAL A 1 309 ? 0.704 2.107 -12.109 1.00 94.00 309 VAL A CA 1
ATOM 2156 C C . VAL A 1 309 ? 0.292 0.638 -12.262 1.00 94.00 309 VAL A C 1
ATOM 2158 O O . VAL A 1 309 ? 1.152 -0.243 -12.301 1.00 94.00 309 VAL A O 1
ATOM 2161 N N . TRP A 1 310 ? -1.002 0.337 -12.397 1.00 92.81 310 TRP A N 1
ATOM 2162 C CA . TRP A 1 310 ? -1.472 -1.046 -12.535 1.00 92.81 310 TRP A CA 1
ATOM 2163 C C . TRP A 1 310 ? -0.934 -1.762 -13.785 1.00 92.81 310 TRP A C 1
ATOM 2165 O O . TRP A 1 310 ? -0.331 -2.837 -13.648 1.00 92.81 310 TRP A O 1
ATOM 2175 N N . PRO A 1 311 ? -1.115 -1.225 -15.012 1.00 93.69 311 PRO A N 1
ATOM 2176 C CA . PRO A 1 311 ? -0.572 -1.873 -16.203 1.00 93.69 311 PRO A CA 1
ATOM 2177 C C . PRO A 1 311 ? 0.965 -1.888 -16.211 1.00 93.69 311 PRO A C 1
ATOM 2179 O O . PRO A 1 311 ? 1.544 -2.897 -16.618 1.00 93.69 311 PRO A O 1
ATOM 2182 N N . GLN A 1 312 ? 1.621 -0.846 -15.690 1.00 94.38 312 GLN A N 1
ATOM 2183 C CA . GLN A 1 312 ? 3.078 -0.779 -15.538 1.00 94.38 312 GLN A CA 1
ATOM 2184 C C . GLN A 1 312 ? 3.591 -1.906 -14.638 1.00 94.38 312 GLN A C 1
ATOM 2186 O O . GLN A 1 312 ? 4.513 -2.625 -15.024 1.00 94.38 312 GLN A O 1
ATOM 2191 N N . GLY A 1 313 ? 2.960 -2.128 -13.483 1.00 93.62 313 GLY A N 1
ATOM 2192 C CA . GLY A 1 313 ? 3.326 -3.203 -12.563 1.00 93.62 313 GLY A CA 1
ATOM 2193 C C . GLY A 1 313 ? 3.153 -4.600 -13.170 1.00 93.62 313 GLY A C 1
ATOM 2194 O O . GLY A 1 313 ? 3.936 -5.503 -12.875 1.00 93.62 313 GLY A O 1
ATOM 2195 N N . ASN A 1 314 ? 2.168 -4.801 -14.053 1.00 93.88 314 ASN A N 1
ATOM 2196 C CA . ASN A 1 314 ? 2.015 -6.060 -14.792 1.00 93.88 314 ASN A CA 1
ATOM 2197 C C . ASN A 1 314 ? 3.138 -6.248 -15.824 1.00 93.88 314 ASN A C 1
ATOM 2199 O O . ASN A 1 314 ? 3.782 -7.297 -15.831 1.00 93.88 314 ASN A O 1
ATOM 2203 N N . THR A 1 315 ? 3.438 -5.213 -16.613 1.00 96.12 315 THR A N 1
ATOM 2204 C CA . THR A 1 315 ? 4.570 -5.212 -17.555 1.00 96.12 315 THR A CA 1
ATOM 2205 C C . THR A 1 315 ? 5.899 -5.467 -16.836 1.00 96.12 315 THR A C 1
ATOM 2207 O O . THR A 1 315 ? 6.719 -6.258 -17.301 1.00 96.12 315 THR A O 1
ATOM 2210 N N . ALA A 1 316 ? 6.101 -4.860 -15.664 1.00 95.94 316 ALA A N 1
ATOM 2211 C CA . ALA A 1 316 ? 7.289 -5.053 -14.840 1.00 95.94 316 ALA A CA 1
ATOM 2212 C C . ALA A 1 316 ? 7.411 -6.495 -14.318 1.00 95.94 316 ALA A C 1
ATOM 2214 O O . ALA A 1 316 ? 8.502 -7.066 -14.350 1.00 95.94 316 ALA A O 1
ATOM 2215 N N . ARG A 1 317 ? 6.309 -7.137 -13.898 1.00 95.50 317 ARG A N 1
ATOM 2216 C CA . ARG A 1 317 ? 6.326 -8.560 -13.501 1.00 95.50 317 ARG A CA 1
ATOM 2217 C C . ARG A 1 317 ? 6.739 -9.474 -14.651 1.00 95.50 317 ARG A C 1
ATOM 2219 O O . ARG A 1 317 ? 7.581 -10.351 -14.447 1.00 95.50 317 ARG A O 1
ATOM 2226 N N . ASP A 1 318 ? 6.184 -9.256 -15.839 1.00 96.44 318 ASP A N 1
ATOM 2227 C CA . ASP A 1 318 ? 6.521 -10.045 -17.027 1.00 96.44 318 ASP A CA 1
ATOM 2228 C C . ASP A 1 318 ? 7.986 -9.827 -17.437 1.00 96.44 318 ASP A C 1
ATOM 2230 O O . ASP A 1 318 ? 8.707 -10.782 -17.747 1.00 96.44 318 ASP A O 1
ATOM 2234 N N . LEU A 1 319 ? 8.471 -8.585 -17.344 1.00 97.56 319 LEU A N 1
ATOM 2235 C CA . LEU A 1 319 ? 9.871 -8.252 -17.588 1.00 97.56 319 LEU A CA 1
ATOM 2236 C C . LEU A 1 319 ? 10.804 -8.915 -16.565 1.00 97.56 319 LEU A C 1
ATOM 2238 O O . LEU A 1 319 ? 11.809 -9.497 -16.964 1.00 97.56 319 LEU A O 1
ATOM 2242 N N . LEU A 1 320 ? 10.479 -8.919 -15.267 1.00 97.56 320 LEU A N 1
ATOM 2243 C CA . LEU A 1 320 ? 11.277 -9.628 -14.254 1.00 97.56 320 LEU A CA 1
ATOM 2244 C C . LEU A 1 320 ? 11.362 -11.127 -14.534 1.00 97.56 320 LEU A C 1
ATOM 2246 O O . LEU A 1 320 ? 12.425 -11.727 -14.350 1.00 97.56 320 LEU A O 1
ATOM 2250 N N . ALA A 1 321 ? 10.263 -11.738 -14.981 1.00 96.62 321 ALA A N 1
ATOM 2251 C CA . ALA A 1 321 ? 10.267 -13.139 -15.376 1.00 96.62 321 ALA A CA 1
ATOM 2252 C C . ALA A 1 321 ? 11.232 -13.379 -16.547 1.00 96.62 321 ALA A C 1
ATOM 2254 O O . ALA A 1 321 ? 11.996 -14.341 -16.505 1.00 96.62 321 ALA A O 1
ATOM 2255 N N . LEU A 1 322 ? 11.258 -12.487 -17.544 1.00 96.38 322 LEU A N 1
ATOM 2256 C CA . LEU A 1 322 ? 12.198 -12.546 -18.667 1.00 96.38 322 LEU A CA 1
ATOM 2257 C C . LEU A 1 322 ? 13.656 -12.332 -18.226 1.00 96.38 322 LEU A C 1
ATOM 2259 O O . LEU A 1 322 ? 14.526 -13.111 -18.607 1.00 96.38 322 LEU A O 1
ATOM 2263 N N . LEU A 1 323 ? 13.933 -11.321 -17.395 1.00 96.31 323 LEU A N 1
ATOM 2264 C CA . LEU A 1 323 ? 15.287 -11.008 -16.917 1.00 96.31 323 LEU A CA 1
ATOM 2265 C C . LEU A 1 323 ? 15.907 -12.173 -16.137 1.00 96.31 323 LEU A C 1
ATOM 2267 O O . LEU A 1 323 ? 17.115 -12.402 -16.217 1.00 96.31 323 LEU A O 1
ATOM 2271 N N . ARG A 1 324 ? 15.085 -12.931 -15.403 1.00 94.81 324 ARG A N 1
ATOM 2272 C CA . ARG A 1 324 ? 15.514 -14.092 -14.609 1.00 94.81 324 AR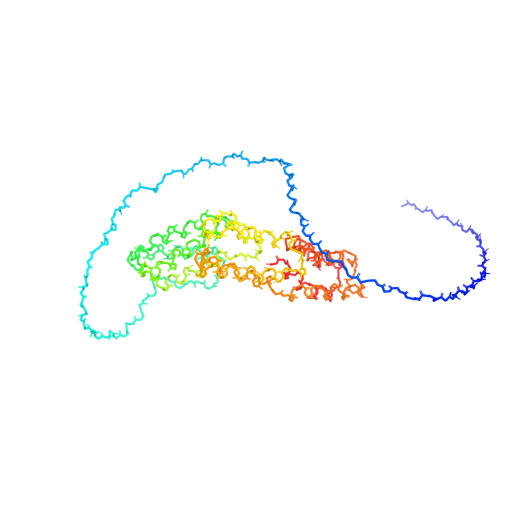G A CA 1
ATOM 2273 C C . ARG A 1 324 ? 15.721 -15.362 -15.442 1.00 94.81 324 ARG A C 1
ATOM 2275 O O . ARG A 1 324 ? 16.308 -16.308 -14.927 1.00 94.81 324 ARG A O 1
ATOM 2282 N N . GLN A 1 325 ? 15.294 -15.401 -16.706 1.00 94.44 325 GLN A N 1
ATOM 2283 C CA . GLN A 1 325 ? 15.541 -16.548 -17.584 1.00 94.44 325 GLN A CA 1
ATOM 2284 C C . GLN A 1 325 ? 17.008 -16.605 -18.019 1.00 94.44 325 GLN A C 1
ATOM 2286 O O . GLN A 1 325 ? 17.593 -15.618 -18.477 1.00 94.44 325 GLN A O 1
ATOM 2291 N N . ASP A 1 326 ? 17.613 -17.783 -17.896 1.00 91.62 326 ASP A N 1
ATOM 2292 C CA . ASP A 1 326 ? 19.015 -17.989 -18.244 1.00 91.62 326 ASP A CA 1
ATOM 2293 C C . ASP A 1 326 ? 19.263 -17.868 -19.750 1.00 91.62 326 ASP A C 1
ATOM 2295 O O . ASP A 1 326 ? 18.506 -18.368 -20.583 1.00 91.62 326 ASP A O 1
ATOM 2299 N N . GLY A 1 327 ? 20.343 -17.165 -20.099 1.00 91.31 327 GLY A N 1
ATOM 2300 C CA . GLY A 1 327 ? 20.769 -16.952 -21.483 1.00 91.31 327 GLY A CA 1
ATOM 2301 C C . GLY A 1 327 ? 19.919 -15.969 -22.298 1.00 91.31 327 GLY A C 1
ATOM 2302 O O . GLY A 1 327 ? 20.271 -15.708 -23.445 1.00 91.31 327 GLY A O 1
ATOM 2303 N N . GLN A 1 328 ? 18.837 -15.407 -21.742 1.00 94.56 328 GLN A N 1
ATOM 2304 C CA . GLN A 1 328 ? 18.002 -14.411 -22.434 1.00 94.56 328 GLN A CA 1
ATOM 2305 C C . GLN A 1 328 ? 18.591 -13.003 -22.373 1.00 94.56 328 GLN A C 1
ATOM 2307 O O . GLN A 1 328 ? 18.509 -12.250 -23.345 1.00 94.56 328 GLN A O 1
ATOM 2312 N N . VAL A 1 329 ? 19.216 -12.669 -21.244 1.00 96.75 329 VAL A N 1
ATOM 2313 C CA . VAL A 1 329 ? 19.910 -11.401 -21.032 1.00 96.75 329 VAL A CA 1
ATOM 2314 C C . VAL A 1 329 ? 21.314 -11.620 -20.482 1.00 96.75 329 VAL A C 1
ATOM 2316 O O . VAL A 1 329 ? 21.605 -12.669 -19.903 1.00 96.75 329 VAL A O 1
ATOM 2319 N N . THR A 1 330 ? 22.199 -10.642 -20.667 1.00 96.75 330 THR A N 1
ATOM 2320 C CA . THR A 1 330 ? 23.533 -10.673 -20.058 1.00 96.75 330 THR A CA 1
ATOM 2321 C C . THR A 1 330 ? 23.433 -10.530 -18.538 1.00 96.75 330 THR A C 1
ATOM 2323 O O . THR A 1 330 ? 22.521 -9.888 -18.016 1.00 96.75 330 THR A O 1
ATOM 2326 N N . THR A 1 331 ? 24.391 -11.112 -17.811 1.00 96.25 331 THR A N 1
ATOM 2327 C CA . THR A 1 331 ? 24.448 -11.006 -16.345 1.00 96.25 331 THR A CA 1
ATOM 2328 C C . THR A 1 331 ? 24.551 -9.554 -15.883 1.00 96.25 331 THR A C 1
ATOM 2330 O O . THR A 1 331 ? 23.824 -9.156 -14.983 1.00 96.25 331 THR A O 1
ATOM 2333 N N . ALA A 1 332 ? 25.391 -8.751 -16.545 1.00 96.06 332 ALA A N 1
ATOM 2334 C CA . ALA A 1 332 ? 25.587 -7.348 -16.190 1.00 96.06 332 ALA A CA 1
ATOM 2335 C C . ALA A 1 332 ? 24.292 -6.533 -16.331 1.00 96.06 332 ALA A C 1
ATOM 2337 O O . ALA A 1 332 ? 23.914 -5.817 -15.410 1.00 96.06 332 ALA A O 1
ATOM 2338 N N . PHE A 1 333 ? 23.569 -6.695 -17.446 1.00 97.38 333 PHE A N 1
ATOM 2339 C CA . PHE A 1 333 ? 22.290 -6.009 -17.633 1.00 97.38 333 PHE A CA 1
ATOM 2340 C C . PHE A 1 333 ? 21.224 -6.496 -16.643 1.00 97.38 333 PHE A C 1
ATOM 2342 O O . PHE A 1 333 ? 20.440 -5.700 -16.140 1.00 97.38 333 PHE A O 1
ATOM 2349 N N . ARG A 1 334 ? 21.195 -7.798 -16.326 1.00 97.56 334 ARG A N 1
ATOM 2350 C CA . ARG A 1 334 ? 20.280 -8.358 -15.318 1.00 97.56 334 ARG A CA 1
ATOM 2351 C C . ARG A 1 334 ? 20.496 -7.720 -13.943 1.00 97.56 334 ARG A C 1
ATOM 2353 O O . ARG A 1 334 ? 19.519 -7.355 -13.299 1.00 97.56 334 ARG A O 1
ATOM 2360 N N . GLU A 1 335 ? 21.742 -7.616 -13.490 1.00 96.56 335 GLU A N 1
ATOM 2361 C CA . GLU A 1 335 ? 22.087 -7.062 -12.172 1.00 96.56 335 GLU A CA 1
ATOM 2362 C C . GLU A 1 335 ? 21.697 -5.585 -12.034 1.00 96.56 335 GLU A C 1
ATOM 2364 O O . GLU A 1 335 ? 21.258 -5.165 -10.967 1.00 96.56 335 GLU A O 1
ATOM 2369 N N . GLU A 1 336 ? 21.797 -4.824 -13.121 1.00 96.56 336 GLU A N 1
ATOM 2370 C CA . GLU A 1 336 ? 21.384 -3.420 -13.204 1.00 96.56 336 GLU A CA 1
ATOM 2371 C C . GLU A 1 336 ? 19.859 -3.257 -13.305 1.00 96.56 336 GLU A C 1
ATOM 2373 O O . GLU A 1 336 ? 19.271 -2.441 -12.601 1.00 96.56 336 GLU A O 1
ATOM 2378 N N . ALA A 1 337 ? 19.199 -4.051 -14.153 1.00 96.88 337 ALA A N 1
ATOM 2379 C CA . ALA A 1 337 ? 17.779 -3.887 -14.455 1.00 96.88 337 ALA A CA 1
ATOM 2380 C C . ALA A 1 337 ? 16.853 -4.426 -13.354 1.00 96.88 337 ALA A C 1
ATOM 2382 O O . ALA A 1 337 ? 15.779 -3.872 -13.132 1.00 96.88 337 ALA A O 1
ATOM 2383 N N . VAL A 1 338 ? 17.224 -5.516 -12.671 1.00 97.12 338 VAL A N 1
ATOM 2384 C CA . VAL A 1 338 ? 16.339 -6.170 -11.689 1.00 97.12 338 VAL A CA 1
ATOM 2385 C C . VAL A 1 338 ? 15.917 -5.229 -10.550 1.00 97.12 338 VAL A C 1
ATOM 2387 O O . VAL A 1 338 ? 14.713 -5.152 -10.318 1.00 97.12 338 VAL A O 1
ATOM 2390 N N . PRO A 1 339 ? 16.814 -4.485 -9.873 1.00 95.94 339 PRO A N 1
ATOM 2391 C CA . PRO A 1 339 ? 16.414 -3.562 -8.807 1.00 95.94 339 PRO A CA 1
ATOM 2392 C C . PRO A 1 339 ? 15.418 -2.490 -9.271 1.00 95.94 339 PRO A C 1
ATOM 2394 O O . PRO A 1 339 ? 14.432 -2.233 -8.581 1.00 95.94 339 PRO A O 1
ATOM 2397 N N . VAL A 1 340 ? 15.638 -1.922 -10.463 1.00 96.12 340 VAL A N 1
ATOM 2398 C CA . VAL A 1 340 ? 14.773 -0.889 -11.056 1.00 96.12 340 VAL A CA 1
ATOM 2399 C C . VAL A 1 340 ? 13.388 -1.458 -11.366 1.00 96.12 340 VAL A C 1
ATOM 2401 O O . VAL A 1 340 ? 12.368 -0.895 -10.977 1.00 96.12 340 VAL A O 1
ATOM 2404 N N . VAL A 1 341 ? 13.327 -2.623 -12.018 1.00 96.19 341 VAL A N 1
ATOM 2405 C CA . VAL A 1 341 ? 12.048 -3.239 -12.399 1.00 96.19 341 VAL A CA 1
ATOM 2406 C C . VAL A 1 341 ? 11.306 -3.804 -11.177 1.00 96.19 341 VAL A C 1
ATOM 2408 O O . VAL A 1 341 ? 10.078 -3.782 -11.146 1.00 96.19 341 VAL A O 1
ATOM 2411 N N . GLU A 1 342 ? 12.009 -4.268 -10.138 1.00 94.75 342 GLU A N 1
ATOM 2412 C CA . GLU A 1 342 ? 11.389 -4.698 -8.875 1.00 94.75 342 GLU A CA 1
ATOM 2413 C C . GLU A 1 342 ? 10.687 -3.557 -8.133 1.00 94.75 342 GLU A C 1
ATOM 2415 O O . GLU A 1 342 ? 9.655 -3.805 -7.502 1.00 94.75 342 GLU A O 1
ATOM 2420 N N . ALA A 1 343 ? 11.198 -2.326 -8.226 1.00 91.44 343 ALA A N 1
ATOM 2421 C CA . ALA A 1 343 ? 10.566 -1.159 -7.617 1.00 91.44 343 ALA A CA 1
ATOM 2422 C C . ALA A 1 343 ? 9.183 -0.856 -8.226 1.00 91.44 343 ALA A C 1
ATOM 2424 O O . ALA A 1 343 ? 8.276 -0.483 -7.493 1.00 91.44 343 ALA A O 1
ATOM 2425 N N . LEU A 1 344 ? 8.987 -1.113 -9.526 1.00 91.38 344 LEU A N 1
ATOM 2426 C CA . LEU A 1 344 ? 7.730 -0.860 -10.255 1.00 91.38 344 LEU A CA 1
ATOM 2427 C C . LEU A 1 344 ? 6.593 -1.843 -9.925 1.00 91.38 344 LEU A C 1
ATOM 2429 O O . LEU A 1 344 ? 5.454 -1.651 -10.346 1.00 91.38 344 LEU A O 1
ATOM 2433 N N . VAL A 1 345 ? 6.890 -2.951 -9.242 1.00 88.12 345 VAL A N 1
ATOM 2434 C CA . VAL A 1 345 ? 5.894 -3.987 -8.910 1.00 88.12 345 VAL A CA 1
ATOM 2435 C C . VAL A 1 345 ? 5.188 -3.711 -7.573 1.00 88.12 345 VAL A C 1
ATOM 2437 O O . VAL A 1 345 ? 4.153 -4.334 -7.296 1.00 88.12 345 VAL A O 1
ATOM 2440 N N . ARG A 1 346 ? 5.763 -2.825 -6.753 1.00 71.69 346 ARG A N 1
ATOM 2441 C CA . ARG A 1 346 ? 5.366 -2.491 -5.374 1.00 71.69 346 ARG A CA 1
ATOM 2442 C C . ARG A 1 346 ? 4.632 -1.153 -5.304 1.00 71.69 346 ARG A C 1
ATOM 2444 O O . ARG A 1 346 ? 3.947 -0.924 -4.282 1.00 71.69 346 ARG A O 1
#

Secondary structure (DSSP, 8-state):
-----------------------------------------------------------------------------------------------PPPPSSPPPPS-S-HHHHHHHHHHHHHHHHHH-TTTT-TTHHHHHHHHHHHHH--HHHHHHHHHHHHHHHHHHHHTTSS-HHHHHHHHHHHHHHH--SSHHHHHHHHHH-HHHH-TTHHHHHHHHHHHHHTS-HHHHHHHHHHHHHHHHHHHHTTSS-HHHHHHHHHHHHHHT-THHHHHHHHHHHHHHH-GGGT-TTHHHHHHHHHHHHHS-HHHHHHHHHHHHHHHTSTTTS-HHHHHHHHHHHHHTT-